Protein AF-A0AAN8E6H7-F1 (afdb_monomer_lite)

pLDDT: mean 81.96, std 16.54, range [32.62, 95.19]

Sequence (208 aa):
MEDQTAPVDIRRILTGSTEGKLILGSLDEDVVIPSQRKCLVRILVSHLMENFGNSPTSETKKALAAALVHRFPSLKDELDTSSGFGYWFTPGRNRRPATGILEERLRNVRKRMRKPARSRSTQQTPPQSSEAGTRRTFIPECTISEERAIQCKEWLKHNSQPLTQVEQYMQDTAVYRAKSLRENGWDIQGIRQEFPHLFTLGMIAQDF

Structure (mmCIF, N/CA/C/O backbone):
data_AF-A0AAN8E6H7-F1
#
_entry.id   AF-A0AAN8E6H7-F1
#
loop_
_atom_site.group_PDB
_atom_site.id
_atom_site.type_symbol
_atom_site.label_atom_id
_atom_site.label_alt_id
_atom_site.label_comp_id
_atom_site.label_asym_id
_atom_site.label_entity_id
_atom_site.label_seq_id
_atom_site.pdbx_PDB_ins_code
_atom_site.Cartn_x
_atom_site.Cartn_y
_atom_site.Cartn_z
_atom_site.occupancy
_atom_site.B_iso_or_equiv
_atom_site.auth_seq_id
_atom_site.auth_comp_id
_atom_site.auth_asym_id
_atom_site.auth_atom_id
_atom_site.pdbx_PDB_model_num
ATOM 1 N N . MET A 1 1 ? -8.350 -36.341 4.196 1.00 32.88 1 MET A N 1
ATOM 2 C CA . MET A 1 1 ? -9.509 -35.447 4.004 1.00 32.88 1 MET A CA 1
ATOM 3 C C . MET A 1 1 ? -8.975 -34.195 3.351 1.00 32.88 1 MET A C 1
ATOM 5 O O . MET A 1 1 ? -8.413 -33.353 4.036 1.00 32.88 1 MET A O 1
ATOM 9 N N . GLU A 1 2 ? -9.003 -34.162 2.024 1.00 36.50 2 GLU A N 1
ATOM 10 C CA . GLU A 1 2 ? -8.638 -32.978 1.252 1.00 36.50 2 GLU A CA 1
ATOM 11 C C . GLU A 1 2 ? -9.879 -32.091 1.197 1.00 36.50 2 GLU A C 1
ATOM 13 O O . GLU A 1 2 ? -10.883 -32.468 0.596 1.00 36.50 2 GLU A O 1
ATOM 18 N N . ASP A 1 3 ? -9.846 -30.970 1.913 1.00 41.53 3 ASP A N 1
ATOM 19 C CA . ASP A 1 3 ? -10.932 -29.999 1.898 1.00 41.53 3 ASP A CA 1
ATOM 20 C C . ASP A 1 3 ? -10.881 -29.237 0.566 1.00 41.53 3 ASP A C 1
ATOM 22 O O . ASP A 1 3 ? -10.003 -28.403 0.329 1.00 41.53 3 ASP A O 1
ATOM 26 N N . GLN A 1 4 ? -11.789 -29.588 -0.347 1.00 39.91 4 GLN A N 1
ATOM 27 C CA . GLN A 1 4 ? -12.006 -28.892 -1.614 1.00 39.91 4 GLN A CA 1
ATOM 28 C C . GLN A 1 4 ? -12.702 -27.559 -1.338 1.00 39.91 4 GLN A C 1
ATOM 30 O O . GLN A 1 4 ? -13.895 -27.375 -1.573 1.00 39.91 4 GLN A O 1
ATOM 35 N N . THR A 1 5 ? -11.925 -26.594 -0.853 1.00 48.34 5 THR A N 1
ATOM 36 C CA . THR A 1 5 ? -12.298 -25.186 -0.940 1.00 48.34 5 THR A CA 1
ATOM 37 C C . THR A 1 5 ? -12.329 -24.807 -2.419 1.00 48.34 5 THR A C 1
ATOM 39 O O . THR A 1 5 ? -11.336 -24.959 -3.130 1.00 48.34 5 THR A O 1
ATOM 42 N N . ALA A 1 6 ? -13.493 -24.362 -2.903 1.00 54.53 6 ALA A N 1
ATOM 43 C CA . ALA A 1 6 ? -13.677 -23.950 -4.291 1.00 54.53 6 ALA A CA 1
ATOM 44 C C . ALA A 1 6 ? -12.537 -23.010 -4.739 1.00 54.53 6 ALA A C 1
ATOM 46 O O . ALA A 1 6 ? -12.163 -22.106 -3.981 1.00 54.53 6 ALA A O 1
ATOM 47 N N . PRO A 1 7 ? -11.965 -23.208 -5.942 1.00 66.31 7 PRO A N 1
ATOM 48 C CA . PRO A 1 7 ? -10.796 -22.459 -6.375 1.00 66.31 7 PRO A CA 1
ATOM 49 C C . PRO A 1 7 ? -11.127 -20.968 -6.432 1.00 66.31 7 PRO A C 1
ATOM 51 O O . PRO A 1 7 ? -12.080 -20.542 -7.088 1.00 66.31 7 PRO A O 1
ATOM 54 N N . VAL A 1 8 ? -10.342 -20.167 -5.716 1.00 84.06 8 VAL A N 1
ATOM 55 C CA . VAL A 1 8 ? -10.532 -18.719 -5.669 1.00 84.06 8 VAL A CA 1
ATOM 56 C C . VAL A 1 8 ? -10.169 -18.122 -7.029 1.00 84.06 8 VAL A C 1
ATOM 58 O O . VAL A 1 8 ? -9.001 -18.093 -7.413 1.00 84.06 8 VAL A O 1
ATOM 61 N N . ASP A 1 9 ? -11.166 -17.633 -7.767 1.00 90.44 9 ASP A N 1
ATOM 62 C CA . ASP A 1 9 ? -10.948 -17.028 -9.082 1.00 90.44 9 ASP A CA 1
ATOM 63 C C . ASP A 1 9 ? -10.557 -15.548 -8.961 1.00 90.44 9 ASP A C 1
ATOM 65 O O . ASP A 1 9 ? -11.390 -14.646 -8.831 1.00 90.44 9 ASP A O 1
ATOM 69 N N . ILE A 1 10 ? -9.251 -15.299 -9.044 1.00 93.06 10 ILE A N 1
ATOM 70 C CA . ILE A 1 10 ? -8.659 -13.963 -8.935 1.00 93.06 10 ILE A CA 1
ATOM 71 C C . ILE A 1 10 ? -9.119 -13.034 -10.062 1.00 93.06 10 ILE A C 1
ATOM 73 O O . ILE A 1 10 ? -9.347 -11.848 -9.816 1.00 93.06 10 ILE A O 1
ATOM 77 N N . ARG A 1 11 ? -9.288 -13.538 -11.293 1.00 92.06 11 ARG A N 1
ATOM 78 C CA . ARG A 1 11 ? -9.711 -12.683 -12.414 1.00 92.06 11 ARG A CA 1
ATOM 79 C C . ARG A 1 11 ? -11.137 -12.228 -12.201 1.00 92.06 11 ARG A C 1
ATOM 81 O O . ARG A 1 11 ? -11.407 -11.038 -12.336 1.00 92.06 11 ARG A O 1
ATOM 88 N N . ARG A 1 12 ? -12.016 -13.136 -11.773 1.00 93.19 12 ARG A N 1
ATOM 89 C CA . ARG A 1 12 ? -13.393 -12.784 -11.419 1.00 93.19 12 ARG A CA 1
ATOM 90 C C . ARG A 1 12 ? -13.437 -11.708 -10.332 1.00 93.19 12 ARG A C 1
ATOM 92 O O . ARG A 1 12 ? -14.149 -10.720 -10.506 1.00 93.19 12 ARG A O 1
ATOM 99 N N . ILE A 1 13 ? -12.634 -11.839 -9.271 1.00 92.50 13 ILE A N 1
ATOM 100 C CA . ILE A 1 13 ? -12.541 -10.823 -8.207 1.00 92.50 13 ILE A CA 1
ATOM 101 C C . ILE A 1 13 ? -12.132 -9.459 -8.785 1.00 92.50 13 ILE A C 1
ATOM 103 O O . ILE A 1 13 ? -12.767 -8.445 -8.496 1.00 92.50 13 ILE A O 1
ATOM 107 N N . LEU A 1 14 ? -11.108 -9.423 -9.641 1.00 92.50 14 LEU A N 1
ATOM 108 C CA . LEU A 1 14 ? -10.609 -8.177 -10.228 1.00 92.50 14 LEU A CA 1
ATOM 109 C C . LEU A 1 14 ? -11.587 -7.552 -11.230 1.00 92.50 14 LEU A C 1
ATOM 111 O O . LEU A 1 14 ? -11.760 -6.333 -11.227 1.00 92.50 14 LEU A O 1
ATOM 115 N N . THR A 1 15 ? -12.292 -8.358 -12.028 1.00 92.81 15 THR A N 1
ATOM 116 C CA . THR A 1 15 ? -13.309 -7.860 -12.972 1.00 92.81 15 THR A CA 1
ATOM 117 C C . THR A 1 15 ? -14.510 -7.201 -12.296 1.00 92.81 15 THR A C 1
ATOM 119 O O . THR A 1 15 ? -15.223 -6.441 -12.951 1.00 92.81 15 THR A O 1
ATOM 122 N N . GLY A 1 16 ? -14.706 -7.428 -10.992 1.00 86.56 16 GLY A N 1
ATOM 123 C CA . GLY A 1 16 ? -15.745 -6.777 -10.195 1.00 86.56 16 GLY A CA 1
ATOM 124 C C . GLY A 1 16 ? -15.537 -5.271 -9.986 1.00 86.56 16 GLY A C 1
ATOM 125 O O . GLY A 1 16 ? -16.445 -4.603 -9.504 1.00 86.56 16 GLY A O 1
ATOM 126 N N . SER A 1 17 ? -14.377 -4.712 -10.355 1.00 88.06 17 SER A N 1
ATOM 127 C CA . SER A 1 17 ? -14.090 -3.277 -10.218 1.00 88.06 17 SER A CA 1
ATOM 128 C C . SER A 1 17 ? -13.409 -2.702 -11.462 1.00 88.06 17 SER A C 1
ATOM 130 O O . SER A 1 17 ? -12.630 -3.382 -12.130 1.00 88.06 17 SER A O 1
ATOM 132 N N . THR A 1 18 ? -13.664 -1.427 -11.771 1.00 86.62 18 THR A N 1
ATOM 133 C CA . THR A 1 18 ? -13.001 -0.730 -12.891 1.00 86.62 18 THR A CA 1
ATOM 134 C C . THR A 1 18 ? -11.486 -0.683 -12.698 1.00 86.62 18 THR A C 1
ATOM 136 O O . THR A 1 18 ? -10.736 -0.966 -13.626 1.00 86.62 18 THR A O 1
ATOM 139 N N . GLU A 1 19 ? -11.030 -0.405 -11.474 1.00 87.56 19 GLU A N 1
ATOM 140 C CA . GLU A 1 19 ? -9.604 -0.415 -11.131 1.00 87.56 19 GLU A CA 1
ATOM 141 C C . GLU A 1 19 ? -8.981 -1.807 -11.312 1.00 87.56 19 GLU A C 1
ATOM 143 O O . GLU A 1 19 ? -7.881 -1.926 -11.843 1.00 87.56 19 GLU A O 1
ATOM 148 N N . GLY A 1 20 ? -9.688 -2.871 -10.918 1.00 89.12 20 GLY A N 1
ATOM 149 C CA . GLY A 1 20 ? -9.213 -4.243 -11.075 1.00 89.12 20 GLY A CA 1
ATOM 150 C C . GLY A 1 20 ? -9.069 -4.660 -12.537 1.00 89.12 20 GLY A C 1
ATOM 151 O O . GLY A 1 20 ? -8.090 -5.321 -12.873 1.00 89.12 20 GLY A O 1
ATOM 152 N N . LYS A 1 21 ? -9.963 -4.208 -13.426 1.00 90.69 21 LYS A N 1
ATOM 153 C CA . LYS A 1 21 ? -9.831 -4.420 -14.881 1.00 90.69 21 LYS A CA 1
ATOM 154 C C . LYS A 1 21 ? -8.583 -3.750 -15.461 1.00 90.69 21 LYS A C 1
ATOM 156 O O . LYS A 1 21 ? -7.914 -4.355 -16.290 1.00 90.69 21 LYS A O 1
ATOM 161 N N . LEU A 1 22 ? -8.243 -2.543 -15.003 1.00 88.12 22 LEU A N 1
ATOM 162 C CA . LEU A 1 22 ? -7.015 -1.856 -15.428 1.00 88.12 22 LEU A CA 1
ATOM 163 C C . LEU A 1 22 ? -5.761 -2.602 -14.958 1.00 88.12 22 LEU A C 1
ATOM 165 O O . LEU A 1 22 ? -4.808 -2.753 -15.714 1.00 88.12 22 LEU A O 1
ATOM 169 N N . ILE A 1 23 ? -5.774 -3.098 -13.719 1.00 91.94 23 ILE A N 1
ATOM 170 C CA . ILE A 1 23 ? -4.652 -3.864 -13.163 1.00 91.94 23 ILE A CA 1
ATOM 171 C C . ILE A 1 23 ? -4.503 -5.214 -13.871 1.00 91.94 23 ILE A C 1
ATOM 173 O O . ILE A 1 23 ? -3.378 -5.665 -14.043 1.00 91.94 23 ILE A O 1
ATOM 177 N N . LEU A 1 24 ? -5.604 -5.846 -14.298 1.00 92.81 24 LEU A N 1
ATOM 178 C CA . LEU A 1 24 ? -5.563 -7.102 -15.052 1.00 92.81 24 LEU A CA 1
ATOM 179 C C . LEU A 1 24 ? -4.738 -6.986 -16.337 1.00 92.81 24 LEU A C 1
ATOM 181 O O . LEU A 1 24 ? -3.948 -7.883 -16.593 1.00 92.81 24 LEU A O 1
ATOM 185 N N . GLY A 1 25 ? -4.856 -5.882 -17.083 1.00 88.44 25 GLY A N 1
ATOM 186 C CA . GLY A 1 25 ? -4.022 -5.659 -18.270 1.00 88.44 25 GLY A CA 1
ATOM 187 C C . GLY A 1 25 ? -2.530 -5.650 -17.929 1.00 88.44 25 GLY A C 1
ATOM 188 O O . GLY A 1 25 ? -1.750 -6.387 -18.516 1.00 88.44 25 GLY A O 1
ATOM 189 N N . SER A 1 26 ? -2.140 -4.907 -16.889 1.00 89.31 26 SER A N 1
ATOM 190 C CA . SER A 1 26 ? -0.741 -4.865 -16.438 1.00 89.31 26 SER A CA 1
ATOM 191 C C . SER A 1 26 ? -0.252 -6.166 -15.794 1.00 89.31 26 SER A C 1
ATOM 193 O O . SER A 1 26 ? 0.948 -6.413 -15.774 1.00 89.31 26 SER A O 1
ATOM 195 N N . LEU A 1 27 ? -1.158 -6.978 -15.242 1.00 90.81 27 LEU A N 1
ATOM 196 C CA . LEU A 1 27 ? -0.856 -8.314 -14.722 1.00 90.81 27 LEU A CA 1
ATOM 197 C C . LEU A 1 27 ? -0.631 -9.329 -15.842 1.00 90.81 27 LEU A C 1
ATOM 199 O O . LEU A 1 27 ? 0.216 -10.195 -15.684 1.00 90.81 27 LEU A O 1
ATOM 203 N N . ASP A 1 28 ? -1.388 -9.239 -16.938 1.00 89.94 28 ASP A N 1
ATOM 204 C CA . ASP A 1 28 ? -1.218 -10.114 -18.103 1.00 89.94 28 ASP A CA 1
ATOM 205 C C . ASP A 1 28 ? 0.070 -9.787 -18.880 1.00 89.94 28 ASP A C 1
ATOM 207 O O . ASP A 1 28 ? 0.655 -10.669 -19.500 1.00 89.94 28 ASP A O 1
ATOM 211 N N . GLU A 1 29 ? 0.515 -8.530 -18.827 1.00 88.69 29 GLU A N 1
ATOM 212 C CA . GLU A 1 29 ? 1.765 -8.052 -19.431 1.00 88.69 29 GLU A CA 1
ATOM 213 C C . GLU A 1 29 ? 2.978 -8.119 -18.478 1.00 88.69 29 GLU A C 1
ATOM 215 O O . GLU A 1 29 ? 4.068 -7.693 -18.848 1.00 88.69 29 GLU A O 1
ATOM 220 N N . ASP A 1 30 ? 2.812 -8.610 -17.243 1.00 86.06 30 ASP A N 1
ATOM 221 C CA . ASP A 1 30 ? 3.859 -8.690 -16.208 1.00 86.06 30 ASP A CA 1
ATOM 222 C C . ASP A 1 30 ? 4.549 -7.348 -15.847 1.00 86.06 30 ASP A C 1
ATOM 224 O O . ASP A 1 30 ? 5.619 -7.315 -15.238 1.00 86.06 30 ASP A O 1
ATOM 228 N N . VAL A 1 31 ? 3.903 -6.210 -16.126 1.00 86.69 31 VAL A N 1
ATOM 229 C CA . VAL A 1 31 ? 4.427 -4.840 -15.909 1.00 86.69 31 VAL A CA 1
ATOM 230 C C . VAL A 1 31 ? 3.784 -4.124 -14.713 1.00 86.69 31 VAL A C 1
ATOM 232 O O . VAL A 1 31 ? 3.602 -2.905 -14.698 1.00 86.69 31 VAL A O 1
ATOM 235 N N . VAL A 1 32 ? 3.419 -4.870 -13.667 1.00 85.81 32 VAL A N 1
ATOM 236 C CA . VAL A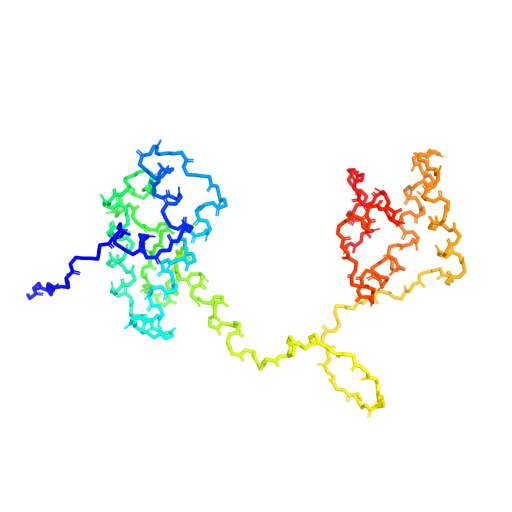 1 32 ? 2.694 -4.319 -12.510 1.00 85.81 32 VAL A CA 1
ATOM 237 C C . VAL A 1 32 ? 3.549 -3.338 -11.704 1.00 85.81 32 VAL A C 1
ATOM 239 O O . VAL A 1 32 ? 4.460 -3.728 -10.967 1.00 85.81 32 VAL A O 1
ATOM 242 N N . ILE A 1 33 ? 3.166 -2.061 -11.730 1.00 85.31 33 ILE A N 1
ATOM 243 C CA . ILE A 1 33 ? 3.843 -1.004 -10.966 1.00 85.31 33 ILE A CA 1
ATOM 244 C C . ILE A 1 33 ? 3.425 -0.984 -9.477 1.00 85.31 33 ILE A C 1
ATOM 246 O O . ILE A 1 33 ? 2.347 -1.470 -9.108 1.00 85.31 33 ILE A O 1
ATOM 250 N N . PRO A 1 34 ? 4.217 -0.370 -8.571 1.00 85.12 34 PRO A N 1
ATOM 251 C CA . PRO A 1 34 ? 3.937 -0.392 -7.130 1.00 85.12 34 PRO A CA 1
ATOM 252 C C . PRO A 1 34 ? 2.565 0.166 -6.714 1.00 85.12 34 PRO A C 1
ATOM 254 O O . PRO A 1 34 ? 1.971 -0.310 -5.743 1.00 85.12 34 PRO A O 1
ATOM 257 N N . SER A 1 35 ? 2.039 1.175 -7.416 1.00 84.44 35 SER A N 1
ATOM 258 C CA . SER A 1 35 ? 0.707 1.741 -7.144 1.00 84.44 35 SER A CA 1
ATOM 259 C C . SER A 1 35 ? -0.416 0.758 -7.491 1.00 84.44 35 SER A C 1
ATOM 261 O O . SER A 1 35 ? -1.330 0.563 -6.687 1.00 84.44 35 SER A O 1
ATOM 263 N N . GLN A 1 36 ? -0.308 0.070 -8.630 1.00 88.56 36 GLN A N 1
ATOM 264 C CA . GLN A 1 36 ? -1.228 -0.991 -9.039 1.00 88.56 36 GLN A CA 1
ATOM 265 C C . GLN A 1 36 ? -1.177 -2.171 -8.072 1.00 88.56 36 GLN A C 1
ATOM 267 O O . GLN A 1 36 ? -2.225 -2.662 -7.663 1.00 88.56 36 GLN A O 1
ATOM 272 N N . ARG A 1 37 ? 0.015 -2.560 -7.600 1.00 90.12 37 ARG A N 1
ATOM 273 C CA . ARG A 1 37 ? 0.164 -3.611 -6.580 1.00 90.12 37 ARG A CA 1
ATOM 274 C C . ARG A 1 37 ? -0.551 -3.255 -5.272 1.00 90.12 37 ARG A C 1
ATOM 276 O O . ARG A 1 37 ? -1.234 -4.094 -4.690 1.00 90.12 37 ARG A O 1
ATOM 283 N N . LYS A 1 38 ? -0.461 -1.999 -4.819 1.00 89.38 38 LYS A N 1
ATOM 284 C CA . LYS A 1 38 ? -1.228 -1.516 -3.651 1.00 89.38 38 LYS A CA 1
ATOM 285 C C . LYS A 1 38 ? -2.739 -1.575 -3.895 1.00 89.38 38 LYS A C 1
ATOM 287 O O . LYS A 1 38 ? -3.488 -1.923 -2.980 1.00 89.38 38 LYS A O 1
ATOM 292 N N . CYS A 1 39 ? -3.185 -1.236 -5.103 1.00 91.06 39 CYS A N 1
ATOM 293 C CA . CYS A 1 39 ? -4.596 -1.286 -5.477 1.00 91.06 39 CYS A CA 1
ATOM 294 C C . CYS A 1 39 ? -5.122 -2.732 -5.546 1.00 91.06 39 CYS A C 1
ATOM 296 O O . CYS A 1 39 ? -6.152 -3.033 -4.946 1.00 91.06 39 CYS A O 1
ATOM 298 N N . LEU A 1 40 ? -4.353 -3.649 -6.138 1.00 94.38 40 LEU A N 1
ATOM 299 C CA . LEU A 1 40 ? -4.604 -5.092 -6.146 1.00 94.38 40 LEU A CA 1
ATOM 300 C C . LEU A 1 40 ? -4.837 -5.614 -4.725 1.00 94.38 40 LEU A C 1
ATOM 302 O O . LEU A 1 40 ? -5.880 -6.191 -4.430 1.00 94.38 40 LEU A O 1
ATOM 306 N N . VAL A 1 41 ? -3.909 -5.329 -3.809 1.00 95.12 41 VAL A N 1
ATOM 307 C CA . VAL A 1 41 ? -4.021 -5.726 -2.396 1.00 95.12 41 VAL A CA 1
ATOM 308 C C . VAL A 1 41 ? -5.289 -5.162 -1.753 1.00 95.12 41 VAL A C 1
ATOM 310 O O . VAL A 1 41 ? -5.937 -5.851 -0.966 1.00 95.12 41 VAL A O 1
ATOM 313 N N . ARG A 1 42 ? -5.662 -3.915 -2.070 1.00 94.69 42 ARG A N 1
ATOM 314 C CA . ARG A 1 42 ? -6.896 -3.301 -1.563 1.00 94.69 42 ARG A CA 1
ATOM 315 C C . ARG A 1 42 ? -8.129 -4.073 -2.034 1.00 94.69 42 ARG A C 1
ATOM 317 O O . ARG A 1 42 ? -8.951 -4.392 -1.185 1.00 94.69 42 ARG A O 1
ATOM 324 N N . ILE A 1 43 ? -8.226 -4.393 -3.324 1.00 94.00 43 ILE A N 1
ATOM 325 C CA . ILE A 1 43 ? -9.358 -5.138 -3.900 1.00 94.00 43 ILE A CA 1
ATOM 326 C C . ILE A 1 43 ? -9.459 -6.534 -3.273 1.00 94.00 43 ILE A C 1
ATOM 328 O O . ILE A 1 43 ? -10.525 -6.927 -2.804 1.00 94.00 43 ILE A O 1
ATOM 332 N N . LEU A 1 44 ? -8.339 -7.255 -3.186 1.00 94.69 44 LEU A N 1
ATOM 333 C CA . LEU A 1 44 ? -8.290 -8.600 -2.606 1.00 94.69 44 LEU A CA 1
ATOM 334 C C . LEU A 1 44 ? -8.695 -8.616 -1.125 1.00 94.69 44 LEU A C 1
ATOM 336 O O . LEU A 1 44 ? -9.433 -9.496 -0.687 1.00 94.69 44 LEU A O 1
ATOM 340 N N . VAL A 1 45 ? -8.237 -7.635 -0.342 1.00 94.62 45 VAL A N 1
ATOM 341 C CA . VAL A 1 45 ? -8.609 -7.529 1.075 1.00 94.62 45 VAL A CA 1
ATOM 342 C C . VAL A 1 45 ? -10.068 -7.119 1.250 1.00 94.62 45 VAL A C 1
ATOM 344 O O . VAL A 1 45 ? -10.718 -7.656 2.144 1.00 94.62 45 VAL A O 1
ATOM 347 N N . SER A 1 46 ? -10.599 -6.225 0.411 1.00 92.50 46 SER A N 1
ATOM 348 C CA . SER A 1 46 ? -12.035 -5.915 0.412 1.00 92.50 46 SER A CA 1
ATOM 349 C C . SER A 1 46 ? -12.861 -7.172 0.149 1.00 92.50 46 SER A C 1
ATOM 351 O O . SER A 1 46 ? -13.729 -7.496 0.953 1.00 92.50 46 SER A O 1
ATOM 353 N N . HIS A 1 47 ? -12.499 -7.953 -0.875 1.00 93.38 47 HIS A N 1
ATOM 354 C CA . HIS A 1 47 ? -13.160 -9.220 -1.179 1.00 93.38 47 HIS A CA 1
ATOM 355 C C . HIS A 1 47 ? -13.118 -10.203 0.005 1.00 93.38 47 HIS A C 1
ATOM 357 O O . HIS A 1 47 ? -14.138 -10.800 0.352 1.00 93.38 47 HIS A O 1
ATOM 363 N N . LEU A 1 48 ? -11.966 -10.343 0.674 1.00 93.00 48 LEU A N 1
ATOM 364 C CA . LEU A 1 48 ? -11.859 -11.172 1.879 1.00 93.00 48 LEU A CA 1
ATOM 365 C C . LEU A 1 48 ? -12.794 -10.703 2.995 1.00 93.00 48 LEU A C 1
ATOM 367 O O . LEU A 1 48 ? -13.396 -11.527 3.678 1.00 93.00 48 LEU A O 1
ATOM 371 N N . MET A 1 49 ? -12.891 -9.393 3.206 1.00 91.81 49 MET A N 1
ATOM 372 C CA . MET A 1 49 ? -13.709 -8.834 4.277 1.00 91.81 49 MET A CA 1
ATOM 373 C C . MET A 1 49 ? -15.206 -8.940 3.997 1.00 91.81 49 MET A C 1
ATOM 375 O O . MET A 1 49 ? -15.974 -9.196 4.919 1.00 91.81 49 MET A O 1
ATOM 379 N N . GLU A 1 50 ? -15.613 -8.771 2.743 1.00 91.00 50 GLU A N 1
ATOM 380 C CA . GLU A 1 50 ? -17.008 -8.884 2.313 1.00 91.00 50 GLU A CA 1
ATOM 381 C C . GLU A 1 50 ? -17.528 -10.323 2.433 1.00 91.00 50 GLU A C 1
ATOM 383 O O . GLU A 1 50 ? -18.661 -10.525 2.856 1.00 91.00 50 GLU A O 1
ATOM 388 N N . ASN A 1 51 ? -16.693 -11.323 2.123 1.00 91.06 51 ASN A N 1
ATOM 389 C CA . ASN A 1 51 ? -17.115 -12.730 2.098 1.00 91.06 51 ASN A CA 1
ATOM 390 C C . ASN A 1 51 ? -16.851 -13.483 3.413 1.00 91.06 51 ASN A C 1
ATOM 392 O O . ASN A 1 51 ? -17.597 -14.395 3.755 1.00 91.06 51 ASN A O 1
ATOM 396 N N . PHE A 1 52 ? -15.805 -13.114 4.161 1.00 89.50 52 PHE A N 1
ATOM 397 C CA . PHE A 1 52 ? -15.367 -13.836 5.369 1.00 89.50 52 PHE A CA 1
ATOM 398 C C . PHE A 1 52 ? -15.328 -12.949 6.627 1.00 89.50 52 PHE A C 1
ATOM 400 O O . PHE A 1 52 ? -14.847 -13.367 7.684 1.00 89.50 52 PHE A O 1
ATOM 407 N N . GLY A 1 53 ? -15.819 -11.711 6.530 1.00 87.00 53 GLY A N 1
ATOM 408 C CA . GLY A 1 53 ? -15.890 -10.761 7.634 1.00 87.00 53 GLY A CA 1
ATOM 409 C C . GLY A 1 53 ? -14.540 -10.162 8.045 1.00 87.00 53 GLY A C 1
ATOM 410 O O . GLY A 1 53 ? -13.518 -10.254 7.367 1.00 87.00 53 GLY A O 1
ATOM 41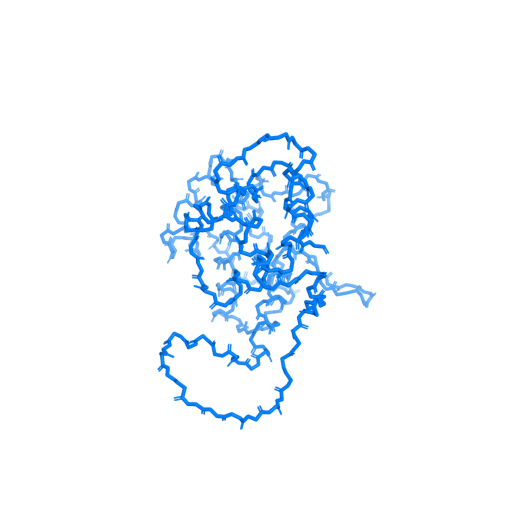1 N N . ASN A 1 54 ? -14.515 -9.529 9.219 1.00 83.19 54 ASN A N 1
ATOM 412 C CA . ASN A 1 54 ? -13.353 -8.764 9.690 1.00 83.19 54 ASN A CA 1
ATOM 413 C C . ASN A 1 54 ? -12.132 -9.629 10.053 1.00 83.19 54 ASN A C 1
ATOM 415 O O . ASN A 1 54 ? -11.013 -9.109 10.138 1.00 83.19 54 ASN A O 1
ATOM 419 N N . SER A 1 55 ? -12.317 -10.935 10.250 1.00 85.44 55 SER A N 1
ATOM 420 C CA . SER A 1 55 ? -11.268 -11.872 10.661 1.00 85.44 55 SER A CA 1
ATOM 421 C C . SER A 1 55 ? -11.271 -13.137 9.795 1.00 85.44 55 SER A C 1
ATOM 423 O O . SER A 1 55 ? -11.583 -14.207 10.312 1.00 85.44 55 SER A O 1
ATOM 425 N N . PRO A 1 56 ? -10.878 -13.048 8.506 1.00 90.31 56 PRO A N 1
ATOM 426 C CA . PRO A 1 56 ? -10.742 -14.231 7.661 1.00 90.31 56 PRO A CA 1
ATOM 427 C C . PRO A 1 56 ? -9.771 -15.237 8.290 1.00 90.31 56 PRO A C 1
ATOM 429 O O . PRO A 1 56 ? -8.792 -14.838 8.943 1.00 90.31 56 PRO A O 1
ATOM 432 N N . THR A 1 57 ? -10.015 -16.530 8.084 1.00 90.81 57 THR A N 1
ATOM 433 C CA . THR A 1 57 ? -9.163 -17.594 8.630 1.00 90.81 57 THR A CA 1
ATOM 434 C C . THR A 1 57 ? -7.789 -17.598 7.954 1.00 90.81 57 THR A C 1
ATOM 436 O O . THR A 1 57 ? -7.573 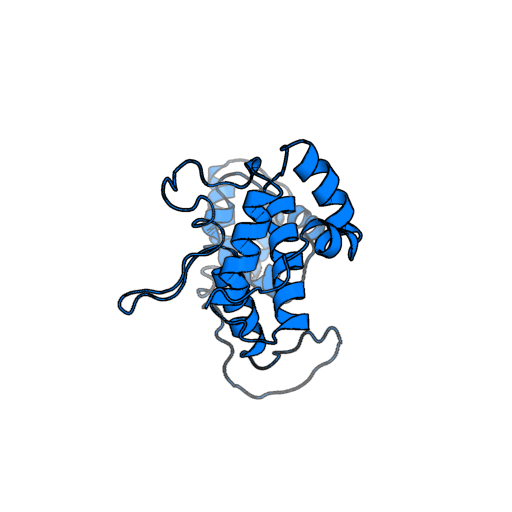-16.997 6.897 1.00 90.81 57 THR A O 1
ATOM 439 N N . SER A 1 58 ? -6.810 -18.252 8.585 1.00 91.19 58 SER A N 1
ATOM 440 C CA . SER A 1 58 ? -5.475 -18.409 7.991 1.00 91.19 58 SER A CA 1
ATOM 441 C C . SER A 1 58 ? -5.519 -19.210 6.686 1.00 91.19 58 SER A C 1
ATOM 443 O O . SER A 1 58 ? -4.727 -18.952 5.783 1.00 91.19 58 SER A O 1
ATOM 445 N N . GLU A 1 59 ? -6.428 -20.174 6.592 1.00 90.94 59 GLU A N 1
ATOM 446 C CA . GLU A 1 59 ? -6.597 -21.037 5.428 1.00 90.94 59 GLU A CA 1
ATOM 447 C C . GLU A 1 59 ? -7.147 -20.270 4.228 1.00 90.94 59 GLU A C 1
ATOM 449 O O . GLU A 1 59 ? -6.536 -20.299 3.164 1.00 90.94 59 GLU A O 1
ATOM 454 N N . THR A 1 60 ? -8.192 -19.460 4.416 1.00 92.31 60 THR A N 1
ATOM 455 C CA . THR A 1 60 ? -8.751 -18.624 3.343 1.00 92.31 60 THR A CA 1
ATOM 456 C C . THR A 1 60 ? -7.720 -17.642 2.780 1.00 92.31 60 THR A C 1
ATOM 458 O O . THR A 1 60 ? -7.616 -17.464 1.568 1.00 92.31 60 THR A O 1
ATOM 461 N N . LYS A 1 61 ? -6.909 -17.016 3.645 1.00 93.44 61 LYS A N 1
ATOM 462 C CA . LYS A 1 61 ? -5.839 -16.101 3.201 1.00 93.44 61 LYS A CA 1
ATOM 463 C C . LYS A 1 61 ? -4.756 -16.834 2.419 1.00 93.44 61 LYS A C 1
ATOM 465 O O . LYS A 1 61 ? -4.276 -16.311 1.417 1.00 93.44 61 LYS A O 1
ATOM 470 N N . LYS A 1 62 ? -4.383 -18.034 2.874 1.00 92.56 62 LYS A N 1
ATOM 471 C CA . LYS A 1 62 ? -3.414 -18.891 2.188 1.00 92.56 62 LYS A CA 1
ATOM 472 C C . LYS A 1 62 ? -3.936 -19.313 0.816 1.00 92.56 62 LYS A C 1
ATOM 474 O O . LYS A 1 62 ? -3.198 -19.189 -0.153 1.00 92.56 62 LYS A O 1
ATOM 479 N N . ALA A 1 63 ? -5.192 -19.748 0.728 1.00 92.12 63 ALA A N 1
ATOM 480 C CA . ALA A 1 63 ? -5.832 -20.126 -0.528 1.00 92.12 63 ALA A CA 1
ATOM 481 C C . ALA A 1 63 ? -5.853 -18.956 -1.524 1.00 92.12 63 ALA A C 1
ATOM 483 O O . ALA A 1 63 ? -5.467 -19.127 -2.677 1.00 92.12 63 ALA A O 1
ATOM 484 N N . LEU A 1 64 ? -6.201 -17.748 -1.065 1.00 94.06 64 LEU A N 1
ATOM 485 C CA . LEU A 1 64 ? -6.174 -16.547 -1.902 1.00 94.06 64 LEU A CA 1
ATOM 486 C C . LEU A 1 64 ? -4.759 -16.207 -2.396 1.00 94.06 64 LEU A C 1
ATOM 488 O O . LEU A 1 64 ? -4.575 -15.905 -3.572 1.00 94.06 64 LEU A O 1
ATOM 492 N N . ALA A 1 65 ? -3.761 -16.255 -1.510 1.00 93.44 65 ALA A N 1
ATOM 493 C CA . ALA A 1 65 ? -2.369 -15.975 -1.859 1.00 93.44 65 ALA A CA 1
ATOM 494 C C . ALA A 1 65 ? -1.811 -16.996 -2.864 1.00 93.44 65 ALA A C 1
ATOM 496 O O . ALA A 1 65 ? -1.159 -16.615 -3.835 1.00 93.44 65 ALA A O 1
ATOM 497 N N . ALA A 1 66 ? -2.113 -18.280 -2.663 1.00 91.44 66 ALA A N 1
ATOM 498 C CA . ALA A 1 66 ? -1.726 -19.345 -3.578 1.00 91.44 66 ALA A CA 1
ATOM 499 C C . ALA A 1 66 ? -2.403 -19.185 -4.948 1.00 91.44 66 ALA A C 1
ATOM 501 O O . ALA A 1 66 ? -1.724 -19.253 -5.969 1.00 91.44 66 ALA A O 1
ATOM 502 N N . ALA A 1 67 ? -3.708 -18.896 -4.983 1.00 92.56 67 ALA A N 1
ATOM 503 C CA . ALA A 1 67 ? -4.441 -18.665 -6.227 1.00 92.56 67 ALA A CA 1
ATOM 504 C C . ALA A 1 67 ? -3.916 -17.442 -6.999 1.00 92.56 67 ALA A C 1
ATOM 506 O O . ALA A 1 67 ? -3.833 -17.479 -8.226 1.00 92.56 67 ALA A O 1
ATOM 507 N N . LEU A 1 68 ? -3.519 -16.378 -6.291 1.00 93.38 68 LEU A N 1
ATOM 508 C CA . LEU A 1 68 ? -2.923 -15.180 -6.884 1.00 93.38 68 LEU A CA 1
ATOM 509 C C . LEU A 1 68 ? -1.621 -15.492 -7.621 1.00 93.38 68 LEU A C 1
ATOM 511 O O . LEU A 1 68 ? -1.498 -15.150 -8.793 1.00 93.38 68 LEU A O 1
ATOM 515 N N . VAL A 1 69 ? -0.683 -16.160 -6.951 1.00 91.88 69 VAL A N 1
ATOM 516 C CA . VAL A 1 69 ? 0.620 -16.507 -7.539 1.00 91.88 69 VAL A CA 1
ATOM 517 C C . VAL A 1 69 ? 0.478 -17.579 -8.618 1.00 91.88 69 VAL A C 1
ATOM 519 O O . VAL A 1 69 ? 1.149 -17.511 -9.641 1.00 91.88 69 VAL A O 1
ATOM 522 N N . HIS A 1 70 ? -0.431 -18.539 -8.433 1.00 90.62 70 HIS A N 1
ATOM 523 C CA . HIS A 1 70 ? -0.744 -19.526 -9.463 1.00 90.62 70 HIS A CA 1
ATOM 524 C C . HIS A 1 70 ? -1.292 -18.861 -10.731 1.00 90.62 70 HIS A C 1
ATOM 526 O O . HIS A 1 70 ? -0.958 -19.269 -11.841 1.00 90.62 70 HIS A O 1
ATOM 532 N N . ARG A 1 71 ? -2.141 -17.833 -10.585 1.00 91.12 71 ARG A N 1
ATOM 533 C CA . ARG A 1 71 ? -2.719 -17.139 -11.737 1.00 91.12 71 ARG A CA 1
ATOM 534 C C . ARG A 1 71 ? -1.750 -16.160 -12.393 1.00 91.12 71 ARG A C 1
ATOM 536 O O . ARG A 1 71 ? -1.805 -16.027 -13.611 1.00 91.12 71 ARG A O 1
ATOM 543 N N . PHE A 1 72 ? -0.903 -15.508 -11.603 1.00 90.94 72 PHE A N 1
ATOM 544 C CA . PHE A 1 72 ? 0.074 -14.520 -12.056 1.00 90.94 72 PHE A CA 1
ATOM 545 C C . PHE A 1 72 ? 1.457 -14.861 -11.486 1.00 90.94 72 PHE A C 1
ATOM 547 O O . PHE A 1 72 ? 1.826 -14.366 -10.414 1.00 90.94 72 PHE A O 1
ATOM 554 N N . PRO A 1 73 ? 2.230 -15.716 -12.179 1.00 88.50 73 PRO A N 1
ATOM 555 C CA . PRO A 1 73 ? 3.540 -16.160 -11.709 1.00 88.50 73 PRO A CA 1
ATOM 556 C C . PRO A 1 73 ? 4.560 -15.029 -11.526 1.00 88.50 73 PRO A C 1
ATOM 558 O O . PRO A 1 73 ? 5.436 -15.155 -10.679 1.00 88.50 73 PRO A O 1
ATOM 561 N N . SER A 1 74 ? 4.418 -13.902 -12.230 1.00 86.62 74 SER A N 1
ATOM 562 C CA . SER A 1 74 ? 5.246 -12.696 -12.042 1.00 86.62 74 SER A CA 1
ATOM 563 C C . SER A 1 74 ? 5.117 -12.056 -10.659 1.00 86.62 74 SER A C 1
ATOM 565 O O . SER A 1 74 ? 5.948 -11.247 -10.251 1.00 86.62 74 SER A O 1
ATOM 567 N N . LEU A 1 75 ? 4.078 -12.417 -9.903 1.00 87.31 75 LEU A N 1
ATOM 568 C CA . LEU A 1 75 ? 3.896 -11.998 -8.516 1.00 87.31 75 LEU A CA 1
ATOM 569 C C . LEU A 1 75 ? 4.554 -12.948 -7.510 1.00 87.31 75 LEU A C 1
ATOM 571 O O . LEU A 1 75 ? 4.461 -12.695 -6.303 1.00 87.31 75 LEU A O 1
ATOM 575 N N . LYS A 1 76 ? 5.155 -14.048 -7.976 1.00 85.56 76 LYS A N 1
ATOM 576 C CA . LYS A 1 76 ? 5.881 -14.994 -7.133 1.00 85.56 76 LYS A CA 1
ATOM 577 C C . LYS A 1 76 ? 7.110 -14.314 -6.543 1.00 85.56 76 LYS A C 1
ATOM 579 O O . LYS A 1 76 ? 7.812 -13.571 -7.220 1.00 85.56 76 LYS A O 1
ATOM 584 N N . ASP A 1 77 ? 7.378 -14.600 -5.277 1.00 78.00 77 ASP A N 1
ATOM 585 C CA . ASP A 1 77 ? 8.656 -14.237 -4.678 1.00 78.00 77 ASP A CA 1
ATOM 586 C C . ASP A 1 77 ? 9.723 -15.236 -5.136 1.00 78.00 77 ASP A C 1
ATOM 588 O O . ASP A 1 77 ? 9.672 -16.413 -4.770 1.00 78.00 77 ASP A O 1
ATOM 592 N N . GLU A 1 78 ? 10.666 -14.784 -5.962 1.00 71.38 78 GLU A N 1
ATOM 593 C CA . GLU A 1 78 ? 11.782 -15.609 -6.442 1.00 71.38 78 GLU A CA 1
ATOM 594 C C . GLU A 1 78 ? 12.672 -16.104 -5.291 1.00 71.38 78 GLU A C 1
ATOM 596 O O . GLU A 1 78 ? 13.306 -17.153 -5.409 1.00 71.38 78 GLU A O 1
ATOM 601 N N . LEU A 1 79 ? 12.672 -15.399 -4.152 1.00 70.31 79 LEU A N 1
ATOM 602 C CA . LEU A 1 79 ? 13.441 -15.764 -2.962 1.00 70.31 79 LEU A CA 1
ATOM 603 C C . LEU A 1 79 ? 12.733 -16.815 -2.085 1.00 70.31 79 LEU A C 1
ATOM 605 O O . LEU A 1 79 ? 13.376 -17.418 -1.225 1.00 70.31 79 LEU A O 1
ATOM 609 N N . ASP A 1 80 ? 11.433 -17.070 -2.287 1.00 71.38 80 ASP A N 1
ATOM 610 C CA . ASP A 1 80 ? 10.690 -18.108 -1.561 1.00 71.38 80 ASP A CA 1
ATOM 611 C C . ASP A 1 80 ? 10.682 -19.425 -2.348 1.00 71.38 80 ASP A C 1
ATOM 613 O O . ASP A 1 80 ? 9.771 -19.729 -3.126 1.00 71.38 80 ASP A O 1
ATOM 617 N N . THR A 1 81 ? 11.692 -20.253 -2.088 1.00 61.72 81 THR A N 1
ATOM 618 C CA . THR A 1 81 ? 11.855 -21.580 -2.703 1.00 61.72 81 THR A CA 1
ATOM 619 C C . THR A 1 81 ? 10.758 -22.576 -2.299 1.00 61.72 81 THR A C 1
ATOM 621 O O . THR A 1 81 ? 10.577 -23.588 -2.969 1.00 61.72 81 THR A O 1
ATOM 624 N N . SER A 1 82 ? 10.024 -22.327 -1.207 1.00 67.88 82 SER A N 1
ATOM 625 C CA . SER A 1 82 ? 9.138 -23.333 -0.604 1.00 67.88 82 SER A CA 1
ATOM 626 C C . SER A 1 82 ? 7.705 -23.291 -1.131 1.00 67.88 82 SER A C 1
ATOM 628 O O . SER A 1 82 ? 7.085 -24.335 -1.327 1.00 67.88 82 SER A O 1
ATOM 630 N N . SER A 1 83 ? 7.162 -22.092 -1.338 1.00 72.94 83 SER A N 1
ATOM 631 C CA . SER A 1 83 ? 5.732 -21.921 -1.612 1.00 72.94 83 SER A CA 1
ATOM 632 C C . SER A 1 83 ? 5.429 -20.859 -2.667 1.00 72.94 83 SER A C 1
ATOM 634 O O . SER A 1 83 ? 4.374 -20.903 -3.296 1.00 72.94 83 SER A O 1
ATOM 636 N N . GLY A 1 84 ? 6.350 -19.918 -2.894 1.00 80.19 84 GLY A N 1
ATOM 637 C CA . GLY A 1 84 ? 6.218 -18.827 -3.859 1.00 80.19 84 GLY A CA 1
ATOM 638 C C . GLY A 1 84 ? 5.210 -17.737 -3.478 1.00 80.19 84 GLY A C 1
ATOM 639 O O . GLY A 1 84 ? 5.239 -16.654 -4.058 1.00 80.19 84 GLY A O 1
ATOM 640 N N . PHE A 1 85 ? 4.330 -17.994 -2.504 1.00 85.88 85 PHE A N 1
ATOM 641 C CA . PHE A 1 85 ? 3.317 -17.051 -2.029 1.00 85.88 85 PHE A CA 1
ATOM 642 C C . PHE A 1 85 ? 3.642 -16.440 -0.658 1.00 85.88 85 PHE A C 1
ATOM 644 O O . PHE A 1 85 ? 2.838 -15.652 -0.152 1.00 85.88 85 PHE A O 1
ATOM 651 N N . GLY A 1 86 ? 4.804 -16.742 -0.062 1.00 86.75 86 GLY A N 1
ATOM 652 C CA . GLY A 1 86 ? 5.189 -16.259 1.270 1.00 86.75 86 GLY A CA 1
ATOM 653 C C . GLY A 1 86 ? 5.153 -14.732 1.415 1.00 86.75 86 GLY A C 1
ATOM 654 O O . GLY A 1 86 ? 4.690 -14.222 2.441 1.00 86.75 86 GLY A O 1
ATOM 655 N N . TYR A 1 87 ? 5.529 -14.004 0.356 1.00 88.69 87 TYR A N 1
ATOM 656 C CA . TYR A 1 87 ? 5.419 -12.541 0.260 1.00 88.69 87 TYR A CA 1
ATOM 657 C C . TYR A 1 87 ? 3.978 -12.030 0.448 1.00 88.69 87 TYR A C 1
ATOM 659 O O . TYR A 1 87 ? 3.727 -11.017 1.114 1.00 88.69 87 TYR A O 1
ATOM 667 N N . TRP A 1 88 ? 3.001 -12.759 -0.091 1.00 91.62 88 TRP A N 1
ATOM 668 C CA . TRP A 1 88 ? 1.582 -12.413 -0.021 1.00 91.62 88 TRP A CA 1
ATOM 669 C C . TRP A 1 88 ? 0.959 -12.824 1.308 1.00 91.62 88 TRP A C 1
ATOM 671 O O . TRP A 1 88 ? 0.235 -12.027 1.920 1.00 91.62 88 TRP A O 1
ATOM 681 N N . PHE A 1 89 ? 1.260 -14.038 1.772 1.00 92.50 89 PHE A N 1
ATOM 682 C CA . PHE A 1 89 ? 0.786 -14.546 3.051 1.00 92.50 89 PHE A CA 1
ATOM 683 C C . PHE A 1 89 ? 1.673 -15.664 3.604 1.00 92.50 89 PHE A C 1
ATOM 685 O O . PHE A 1 89 ? 1.895 -16.681 2.954 1.00 92.50 89 PHE A O 1
ATOM 692 N N . THR A 1 90 ? 2.071 -15.521 4.866 1.00 91.12 90 THR A N 1
ATOM 693 C CA . THR A 1 90 ? 2.734 -16.571 5.640 1.00 91.12 90 THR A CA 1
ATOM 694 C C . THR A 1 90 ? 1.932 -16.836 6.919 1.00 91.12 90 THR A C 1
ATOM 696 O O . THR A 1 90 ? 1.726 -15.913 7.716 1.00 91.12 90 THR A O 1
ATOM 699 N N . PRO A 1 91 ? 1.461 -18.077 7.154 1.00 89.56 91 PRO A N 1
ATOM 700 C CA . PRO A 1 91 ? 0.717 -18.412 8.361 1.00 89.56 91 PRO A CA 1
ATOM 701 C C . PRO A 1 91 ? 1.601 -18.287 9.608 1.00 89.56 91 PRO A C 1
ATOM 703 O O . PRO A 1 91 ? 2.790 -18.605 9.584 1.00 89.56 91 PRO A O 1
ATOM 706 N N . GLY A 1 92 ? 1.008 -17.858 10.723 1.00 87.62 92 GLY A N 1
ATOM 707 C CA . GLY A 1 92 ? 1.711 -17.795 12.004 1.00 87.62 92 GLY A CA 1
ATOM 708 C C . GLY A 1 92 ? 2.064 -19.197 12.506 1.00 87.62 92 GLY A C 1
ATOM 709 O O . GLY A 1 92 ? 1.210 -20.082 12.527 1.00 87.62 92 GLY A O 1
ATOM 710 N N . ARG A 1 93 ? 3.316 -19.409 12.919 1.00 85.94 93 ARG A N 1
ATOM 711 C CA . ARG A 1 93 ? 3.793 -20.653 13.550 1.00 85.94 93 ARG A CA 1
ATOM 712 C C . ARG A 1 93 ? 4.604 -20.324 14.797 1.00 85.94 93 ARG A C 1
ATOM 714 O O . ARG A 1 93 ? 5.224 -19.266 14.864 1.00 85.94 93 ARG A O 1
ATOM 721 N N . ASN A 1 94 ? 4.631 -21.235 15.770 1.00 80.00 94 ASN A N 1
ATOM 722 C CA . ASN A 1 94 ? 5.500 -21.158 16.954 1.00 80.00 94 ASN A CA 1
ATOM 723 C C . ASN A 1 94 ? 5.443 -19.795 17.671 1.00 80.00 94 ASN A C 1
ATOM 725 O O . ASN A 1 94 ? 6.463 -19.135 17.855 1.00 80.00 94 ASN A O 1
ATOM 729 N N . ARG A 1 95 ? 4.231 -19.353 18.038 1.00 81.69 95 ARG A N 1
ATOM 730 C CA . ARG A 1 95 ? 3.950 -18.052 18.688 1.00 81.69 95 ARG A CA 1
ATOM 731 C C . ARG A 1 95 ? 4.309 -16.806 17.865 1.00 81.69 95 ARG A C 1
ATOM 733 O O . ARG A 1 95 ? 4.170 -15.694 18.369 1.00 81.69 95 ARG A O 1
ATOM 740 N N . ARG A 1 96 ? 4.716 -16.951 16.601 1.00 86.50 96 ARG A N 1
ATOM 741 C CA . ARG A 1 96 ? 4.875 -15.819 15.681 1.00 86.50 96 ARG A CA 1
ATOM 742 C C . ARG A 1 96 ? 3.531 -15.489 15.026 1.00 86.50 96 ARG A C 1
ATOM 744 O O . ARG A 1 96 ? 2.814 -16.409 14.625 1.00 86.50 96 ARG A O 1
ATOM 751 N N . PRO A 1 97 ? 3.174 -14.200 14.903 1.00 87.69 97 PRO A N 1
ATOM 752 C CA . PRO A 1 97 ? 1.969 -13.804 14.188 1.00 87.69 97 PRO A CA 1
ATOM 753 C C . PRO A 1 97 ? 2.094 -14.139 12.696 1.00 87.69 97 PRO A C 1
ATOM 755 O O . PRO A 1 97 ? 3.199 -14.229 12.165 1.00 87.69 97 PRO A O 1
ATOM 758 N N . ALA A 1 98 ? 0.958 -14.279 12.010 1.00 91.38 98 ALA A N 1
ATOM 759 C CA . ALA A 1 98 ? 0.943 -14.371 10.551 1.00 91.38 98 ALA A CA 1
ATOM 760 C C . ALA A 1 98 ? 1.537 -13.099 9.917 1.00 91.38 98 ALA A C 1
ATOM 762 O O . ALA A 1 98 ? 1.415 -11.997 10.468 1.00 91.38 98 ALA A O 1
ATOM 763 N N . THR A 1 99 ? 2.179 -13.240 8.764 1.00 90.69 99 THR A N 1
ATOM 764 C CA . THR A 1 99 ? 2.843 -12.149 8.035 1.00 90.69 99 THR A CA 1
ATOM 765 C C . THR A 1 99 ? 2.465 -12.177 6.551 1.00 90.69 99 THR A C 1
ATOM 767 O O . THR A 1 99 ? 1.635 -12.981 6.123 1.00 90.69 99 THR A O 1
ATOM 770 N N . GLY A 1 100 ? 3.018 -11.248 5.772 1.00 91.81 100 GLY A N 1
ATOM 771 C CA . GLY A 1 100 ? 2.688 -11.052 4.361 1.00 91.81 100 GLY A CA 1
ATOM 772 C C . GLY A 1 100 ? 1.782 -9.845 4.131 1.00 91.81 100 GLY A C 1
ATOM 773 O O . GLY A 1 100 ? 1.138 -9.325 5.050 1.00 91.81 100 GLY A O 1
ATOM 774 N N . ILE A 1 101 ? 1.757 -9.377 2.886 1.00 92.62 101 ILE A N 1
ATOM 775 C CA . ILE A 1 101 ? 1.092 -8.123 2.513 1.00 92.62 101 ILE A CA 1
ATOM 776 C C . ILE A 1 101 ? -0.416 -8.153 2.784 1.00 92.62 101 ILE A C 1
ATOM 778 O O . ILE A 1 101 ? -0.977 -7.153 3.248 1.00 92.62 101 ILE A O 1
ATOM 782 N N . LEU A 1 102 ? -1.074 -9.290 2.543 1.00 93.75 102 LEU A N 1
ATOM 783 C CA . LEU A 1 102 ? -2.511 -9.430 2.787 1.00 93.75 102 LEU A CA 1
ATOM 784 C C . LEU A 1 102 ? -2.836 -9.328 4.284 1.00 93.75 102 LEU A C 1
ATOM 786 O O . LEU A 1 102 ? -3.751 -8.597 4.672 1.00 93.75 102 LEU A O 1
ATOM 790 N N . GLU A 1 103 ? -2.059 -10.003 5.140 1.00 95.00 103 GLU A N 1
ATOM 791 C CA . GLU A 1 103 ? -2.260 -9.944 6.594 1.00 95.00 103 GLU A CA 1
ATOM 792 C C . GLU A 1 103 ? -1.950 -8.550 7.146 1.00 95.00 103 GLU A C 1
ATOM 794 O O . GLU A 1 103 ? -2.707 -8.029 7.967 1.00 95.00 103 GLU A O 1
ATOM 799 N N . GLU A 1 104 ? -0.883 -7.907 6.670 1.00 93.94 104 GLU A N 1
ATOM 800 C CA . GLU A 1 104 ? -0.523 -6.560 7.109 1.00 93.94 104 GLU A CA 1
ATOM 801 C C . GLU A 1 104 ? -1.605 -5.539 6.743 1.00 93.94 104 GLU A C 1
ATOM 803 O O . GLU A 1 104 ? -2.002 -4.699 7.560 1.00 93.94 104 GLU A O 1
ATOM 808 N N . ARG A 1 105 ? -2.163 -5.634 5.532 1.00 94.19 105 ARG A N 1
ATOM 809 C CA . ARG A 1 105 ? -3.277 -4.776 5.131 1.00 94.19 105 ARG A CA 1
ATOM 810 C C . ARG A 1 105 ? -4.520 -5.029 5.986 1.00 94.19 105 ARG A C 1
ATOM 812 O O . ARG A 1 105 ? -5.113 -4.055 6.454 1.00 94.19 105 ARG A O 1
ATOM 819 N N . LEU A 1 106 ? -4.884 -6.287 6.240 1.00 93.94 106 LEU A N 1
ATOM 820 C CA . LEU A 1 106 ? -6.004 -6.645 7.120 1.00 93.94 106 LEU A CA 1
ATOM 821 C C . LEU A 1 106 ? -5.818 -6.085 8.537 1.00 93.94 106 LEU A C 1
ATOM 823 O O . LEU A 1 106 ? -6.734 -5.456 9.072 1.00 93.94 106 LEU A O 1
ATOM 827 N N . ARG A 1 107 ? -4.629 -6.236 9.135 1.00 92.50 107 ARG A N 1
ATOM 828 C CA . ARG A 1 107 ? -4.302 -5.644 10.445 1.00 92.50 107 ARG A CA 1
ATOM 829 C C . ARG A 1 107 ? -4.513 -4.136 10.453 1.00 92.50 107 ARG A C 1
ATOM 831 O O . ARG A 1 107 ? -5.137 -3.610 11.376 1.00 92.50 107 ARG A O 1
ATOM 838 N N . ASN A 1 108 ? -4.042 -3.446 9.418 1.00 91.81 108 ASN A N 1
ATOM 839 C CA . ASN A 1 108 ? -4.193 -2.001 9.294 1.00 91.81 108 ASN A CA 1
ATOM 840 C C . ASN A 1 108 ? -5.657 -1.570 9.158 1.00 91.81 108 ASN A C 1
ATOM 842 O O . ASN A 1 108 ? -6.052 -0.577 9.772 1.00 91.81 108 ASN A O 1
ATOM 846 N N . VAL A 1 109 ? -6.474 -2.314 8.408 1.00 90.75 109 VAL A N 1
ATOM 847 C CA . VAL A 1 109 ? -7.917 -2.051 8.313 1.00 90.75 109 VAL A CA 1
ATOM 848 C C . VAL A 1 109 ? -8.594 -2.267 9.668 1.00 90.75 109 VAL A C 1
ATOM 850 O O . VAL A 1 109 ? -9.244 -1.349 10.166 1.00 90.75 109 VAL A O 1
ATOM 853 N N . ARG A 1 110 ? -8.359 -3.403 10.340 1.00 89.94 110 ARG A N 1
ATOM 854 C CA . ARG A 1 110 ? -8.899 -3.676 11.690 1.00 89.94 110 ARG A CA 1
ATOM 855 C C . ARG A 1 110 ? -8.497 -2.601 12.700 1.00 89.94 110 ARG A C 1
ATOM 857 O O . ARG A 1 110 ? -9.324 -2.141 13.484 1.00 89.94 110 ARG A O 1
ATOM 864 N N . LYS A 1 111 ? -7.233 -2.164 12.672 1.00 88.75 111 LYS A N 1
ATOM 865 C CA . LYS A 1 111 ? -6.719 -1.092 13.539 1.00 88.75 111 LYS A CA 1
ATOM 866 C C . LYS A 1 111 ? -7.431 0.237 13.287 1.00 88.75 111 LYS A C 1
ATOM 868 O O . LYS A 1 111 ? -7.625 0.992 14.233 1.00 88.75 111 LYS A O 1
ATOM 873 N N . ARG A 1 112 ? -7.814 0.534 12.040 1.00 86.19 112 ARG A N 1
ATOM 874 C CA . ARG A 1 112 ? -8.601 1.731 11.699 1.00 86.19 112 ARG A CA 1
ATOM 875 C C . ARG A 1 112 ? -10.047 1.615 12.177 1.00 86.19 112 ARG A C 1
ATOM 877 O O . ARG A 1 112 ? -10.532 2.582 12.741 1.00 86.19 112 ARG A O 1
ATOM 884 N N . MET A 1 113 ? -10.680 0.450 12.026 1.00 81.88 113 MET A N 1
ATOM 885 C CA . MET A 1 113 ? -12.061 0.219 12.481 1.00 81.88 113 MET A CA 1
ATOM 886 C C . MET A 1 113 ? -12.207 0.257 14.009 1.00 81.88 113 MET A C 1
ATOM 888 O O . MET A 1 113 ? -13.227 0.691 14.521 1.00 81.88 113 MET A O 1
ATOM 892 N N . ARG A 1 114 ? -11.179 -0.182 14.750 1.00 81.00 114 ARG A N 1
ATOM 893 C CA . ARG A 1 114 ? -11.156 -0.150 16.225 1.00 81.00 114 ARG A CA 1
ATOM 894 C C . ARG A 1 114 ? -10.984 1.244 16.817 1.00 81.00 114 ARG A C 1
ATOM 896 O O . ARG A 1 114 ? -11.247 1.431 18.001 1.00 81.00 114 ARG A O 1
ATOM 903 N N . LYS A 1 115 ? -10.489 2.209 16.042 1.00 72.88 115 LYS A N 1
ATOM 904 C CA . LYS A 1 115 ? -10.468 3.593 16.506 1.00 72.88 115 LYS A CA 1
ATOM 905 C C . LYS A 1 115 ? -11.912 4.091 16.440 1.00 72.88 115 LYS A C 1
ATOM 907 O O . LYS A 1 115 ? -12.497 3.969 15.364 1.00 72.88 115 LYS A O 1
ATOM 912 N N . PRO A 1 116 ? -12.481 4.657 17.524 1.00 56.31 116 PRO A N 1
ATOM 913 C CA . PRO A 1 116 ? -13.745 5.369 17.398 1.00 56.31 116 PRO A CA 1
ATOM 914 C C . PRO A 1 116 ? -13.562 6.372 16.267 1.00 56.31 116 PRO A C 1
ATOM 916 O O . PRO A 1 116 ? -12.497 6.998 16.181 1.00 56.31 116 PRO A O 1
ATOM 919 N N . ALA A 1 117 ? -14.535 6.438 15.361 1.00 56.00 117 ALA A N 1
ATOM 920 C CA . ALA A 1 117 ? -14.526 7.360 14.242 1.00 56.00 117 ALA A CA 1
ATOM 921 C C . ALA A 1 117 ? -14.395 8.783 14.799 1.00 56.00 117 ALA A C 1
ATOM 923 O O . ALA A 1 117 ? -15.383 9.451 15.077 1.00 56.00 117 ALA A O 1
ATOM 924 N N . ARG A 1 118 ? -13.160 9.256 15.003 1.00 50.12 118 ARG A N 1
ATOM 925 C CA . ARG A 1 118 ? -12.866 10.672 15.164 1.00 50.12 118 ARG A CA 1
ATOM 926 C C . ARG A 1 118 ? -13.126 11.271 13.795 1.00 50.12 118 ARG A C 1
ATOM 928 O O . ARG A 1 118 ? -12.246 11.292 12.943 1.00 50.12 118 ARG A O 1
ATOM 935 N N . SER A 1 119 ? -14.404 11.577 13.597 1.00 43.72 119 SER A N 1
ATOM 936 C CA . SER A 1 119 ? -14.964 12.589 12.727 1.00 43.72 119 SER A CA 1
ATOM 937 C C . SER A 1 119 ? -14.156 12.829 11.450 1.00 43.72 119 SER A C 1
ATOM 939 O O . SER A 1 119 ? -13.285 13.691 11.396 1.00 43.72 119 SER A O 1
ATOM 941 N N . ARG A 1 120 ? -14.495 12.108 10.374 1.00 44.75 120 ARG A N 1
ATOM 942 C CA . ARG A 1 120 ? -14.518 12.771 9.064 1.00 44.75 120 ARG A CA 1
ATOM 943 C C . ARG A 1 120 ? -15.781 13.628 9.052 1.00 44.75 120 ARG A C 1
ATOM 945 O O . ARG A 1 120 ? -16.780 13.210 8.483 1.00 44.75 120 ARG A O 1
ATOM 952 N N . SER A 1 121 ? -15.761 14.759 9.749 1.00 37.56 121 SER A N 1
ATOM 953 C CA . SER A 1 121 ? -16.778 15.788 9.565 1.00 37.56 121 SER A CA 1
ATOM 954 C C . SER A 1 121 ? -16.130 16.950 8.842 1.00 37.56 121 SER A C 1
ATOM 956 O O . SER A 1 121 ? -15.477 17.810 9.427 1.00 37.56 121 SER A O 1
ATOM 958 N N . THR A 1 122 ? -16.286 16.915 7.527 1.00 45.47 122 THR A N 1
ATOM 959 C CA . THR A 1 122 ? -16.452 18.115 6.728 1.00 45.47 122 THR A CA 1
ATOM 960 C C . THR A 1 122 ? -17.776 18.724 7.181 1.00 45.47 122 THR A C 1
ATOM 962 O O . THR A 1 122 ? -18.815 18.208 6.788 1.00 45.47 122 THR A O 1
ATOM 965 N N . GLN A 1 123 ? -17.756 19.735 8.053 1.00 39.19 123 GLN A N 1
ATOM 966 C CA . GLN A 1 123 ? -18.741 20.825 8.098 1.00 39.19 123 GLN A CA 1
ATOM 967 C C . GLN A 1 123 ? -18.450 21.797 9.246 1.00 39.19 123 GLN A C 1
ATOM 969 O O . GLN A 1 123 ? -17.963 21.441 10.316 1.00 39.19 123 GLN A O 1
ATOM 974 N N . GLN A 1 124 ? -18.706 23.052 8.912 1.00 42.88 124 GLN A N 1
ATOM 975 C CA . GLN A 1 124 ? -18.405 24.290 9.606 1.00 42.88 124 GLN A CA 1
ATOM 976 C C . GLN A 1 124 ? -19.218 24.462 10.900 1.00 42.88 124 GLN A C 1
ATOM 978 O O . GLN A 1 124 ? -20.398 24.129 10.917 1.00 42.88 124 GLN A O 1
ATOM 983 N N . THR A 1 125 ? -18.581 25.081 11.905 1.00 32.62 125 THR A N 1
ATOM 984 C CA . THR A 1 125 ? -19.045 26.108 12.882 1.00 32.62 125 THR A CA 1
ATOM 985 C C . THR A 1 125 ? -18.655 25.839 14.357 1.00 32.62 125 THR A C 1
ATOM 987 O O . THR A 1 125 ? -18.704 24.694 14.802 1.00 32.62 125 THR A O 1
ATOM 990 N N . PRO A 1 126 ? -18.209 26.878 15.109 1.00 56.38 126 PRO A N 1
ATOM 991 C CA . PRO A 1 126 ? -17.829 26.819 16.537 1.00 56.38 126 PRO A CA 1
ATOM 992 C C . PRO A 1 126 ? -19.083 26.999 17.442 1.00 56.38 126 PRO A C 1
ATOM 994 O O . PRO A 1 126 ? -20.108 27.390 16.881 1.00 56.38 126 PRO A O 1
ATOM 997 N N . PRO A 1 127 ? -19.077 26.804 18.793 1.00 48.81 127 PRO A N 1
ATOM 998 C CA . PRO A 1 127 ? -17.967 27.082 19.718 1.00 48.81 127 PRO A CA 1
ATOM 999 C C . PRO A 1 127 ? -17.829 26.182 20.984 1.00 48.81 127 PRO A C 1
ATOM 1001 O O . PRO A 1 127 ? -18.619 25.289 21.259 1.00 48.81 127 PRO A O 1
ATOM 1004 N N . GLN A 1 128 ? -16.811 26.544 21.778 1.00 35.41 128 GLN A N 1
ATOM 1005 C CA . GLN A 1 128 ? -16.674 26.417 23.239 1.00 35.41 128 GLN A CA 1
ATOM 1006 C C . GLN A 1 128 ? -16.220 25.094 23.890 1.00 35.41 128 GLN A C 1
ATOM 1008 O O . GLN A 1 128 ? -16.955 24.130 24.061 1.00 35.41 128 GLN A O 1
ATOM 1013 N N . SER A 1 129 ? -14.966 25.171 24.363 1.00 45.72 129 SER A N 1
ATOM 1014 C CA . SER A 1 129 ? -14.460 24.689 25.657 1.00 45.72 129 SER A CA 1
ATOM 1015 C C . SER A 1 129 ? -14.884 23.295 26.117 1.00 45.72 129 SER A C 1
ATOM 1017 O O . SER A 1 129 ? -15.903 23.118 26.777 1.00 45.72 129 SER A O 1
ATOM 1019 N N . SER A 1 130 ? -13.996 22.325 25.920 1.00 35.12 130 SER A N 1
ATOM 1020 C CA . SER A 1 130 ? -13.601 21.409 26.997 1.00 35.12 130 SER A CA 1
ATOM 1021 C C . SER A 1 130 ? -12.376 20.604 26.575 1.00 35.12 130 SER A C 1
ATOM 1023 O O . SER A 1 130 ? -12.312 19.989 25.510 1.00 35.12 130 SER A O 1
ATOM 1025 N N . GLU A 1 131 ? -11.360 20.676 27.422 1.00 47.75 131 GLU A N 1
ATOM 1026 C CA . GLU A 1 131 ? -10.107 19.950 27.325 1.00 47.75 131 GLU A CA 1
ATOM 1027 C C . GLU A 1 131 ? -10.357 18.442 27.422 1.00 47.75 131 GLU A C 1
ATOM 1029 O O . GLU A 1 131 ? -10.813 17.960 28.453 1.00 47.75 131 GLU A O 1
ATOM 1034 N N . ALA A 1 132 ? -10.024 17.674 26.379 1.00 39.44 132 ALA A N 1
ATOM 1035 C CA . ALA A 1 132 ? -9.715 16.250 26.527 1.00 39.44 132 ALA A CA 1
ATOM 1036 C C . ALA A 1 132 ? -9.024 15.662 25.283 1.00 39.44 132 ALA A C 1
ATOM 1038 O O . ALA A 1 132 ? -9.645 15.275 24.293 1.00 39.44 132 ALA A O 1
ATOM 1039 N N . GLY A 1 133 ? -7.702 15.497 25.377 1.00 45.03 133 GLY A N 1
ATOM 1040 C CA . GLY A 1 133 ? -7.030 14.308 24.848 1.00 45.03 133 GLY A CA 1
ATOM 1041 C C . GLY A 1 133 ? -6.943 14.150 23.326 1.00 45.03 133 GLY A C 1
ATOM 1042 O O . GLY A 1 133 ? -7.273 13.091 22.779 1.00 45.03 133 GLY A O 1
ATOM 1043 N N . THR A 1 134 ? -6.395 15.140 22.622 1.00 41.00 134 THR A N 1
ATOM 1044 C CA . THR A 1 134 ? -5.735 14.870 21.335 1.00 41.00 134 THR A CA 1
ATOM 1045 C C . THR A 1 134 ? -4.256 14.663 21.609 1.00 41.00 134 THR A C 1
ATOM 1047 O O . THR A 1 134 ? -3.605 15.562 22.130 1.00 41.00 134 THR A O 1
ATOM 1050 N N . ARG A 1 135 ? -3.711 13.489 21.253 1.00 45.41 135 ARG A N 1
ATOM 1051 C CA . ARG A 1 135 ? -2.265 13.321 21.047 1.00 45.41 135 ARG A CA 1
ATOM 1052 C C . ARG A 1 135 ? -1.860 14.260 19.908 1.00 45.41 135 ARG A C 1
ATOM 1054 O O . ARG A 1 135 ? -1.788 13.837 18.757 1.00 45.41 135 ARG A O 1
ATOM 1061 N N . ARG A 1 136 ? -1.691 15.546 20.221 1.00 45.47 136 ARG A N 1
ATOM 1062 C CA . ARG A 1 136 ? -0.922 16.480 19.412 1.00 45.47 136 ARG A CA 1
ATOM 1063 C C . ARG A 1 136 ? 0.475 15.876 19.390 1.00 45.47 136 ARG A C 1
ATOM 1065 O O . ARG A 1 136 ? 1.057 15.652 20.448 1.00 45.47 136 ARG A O 1
ATOM 1072 N N . THR A 1 137 ? 0.977 15.530 18.209 1.00 51.78 137 THR A N 1
ATOM 1073 C CA . THR A 1 137 ? 2.427 15.513 18.013 1.00 51.78 137 THR A CA 1
ATOM 1074 C C . THR A 1 137 ? 2.912 16.844 18.565 1.00 51.78 137 THR A C 1
ATOM 1076 O O . THR A 1 137 ? 2.410 17.882 18.129 1.00 51.78 137 THR A O 1
ATOM 1079 N N . PHE A 1 138 ? 3.716 16.789 19.624 1.00 54.03 138 PHE A N 1
ATOM 1080 C CA . PHE A 1 138 ? 4.151 17.968 20.355 1.00 54.03 138 PHE A CA 1
ATOM 1081 C C . PHE A 1 138 ? 4.832 18.880 19.338 1.00 54.03 138 PHE A C 1
ATOM 1083 O O . PHE A 1 138 ? 5.839 18.496 18.754 1.00 54.03 138 PHE A O 1
ATOM 1090 N N . ILE A 1 139 ? 4.203 20.009 19.017 1.00 60.28 139 ILE A N 1
ATOM 1091 C CA . ILE A 1 139 ? 4.855 21.031 18.210 1.00 60.28 139 ILE A CA 1
ATOM 1092 C C . ILE A 1 139 ? 5.783 21.718 19.207 1.00 60.28 139 ILE A C 1
ATOM 1094 O O . ILE A 1 139 ? 5.265 22.187 20.226 1.00 60.28 139 ILE A O 1
ATOM 1098 N N . PRO A 1 140 ? 7.106 21.731 18.982 1.00 65.19 140 PRO A N 1
ATOM 1099 C CA . PRO A 1 140 ? 8.004 22.523 19.805 1.00 65.19 140 PRO A CA 1
ATOM 1100 C C . PRO A 1 140 ? 7.503 23.967 19.888 1.00 65.19 140 PRO A C 1
ATOM 1102 O O . PRO A 1 140 ? 6.878 24.465 18.947 1.00 65.19 140 PRO A O 1
ATOM 1105 N N . GLU A 1 141 ? 7.742 24.625 21.017 1.00 60.16 141 GLU A N 1
ATOM 1106 C CA . GLU A 1 141 ? 7.441 26.048 21.147 1.00 60.16 141 GLU A CA 1
ATOM 1107 C C . GLU A 1 141 ? 8.233 26.827 20.090 1.00 60.16 141 GLU A C 1
ATOM 1109 O O . GLU A 1 141 ? 9.393 26.515 19.808 1.00 60.16 141 GLU A O 1
ATOM 1114 N N . CYS A 1 142 ? 7.575 27.784 19.434 1.00 65.88 142 CYS A N 1
ATOM 1115 C CA . CYS A 1 142 ? 8.199 28.556 18.368 1.00 65.88 142 CYS A CA 1
ATOM 1116 C C . CYS A 1 142 ? 9.355 29.367 18.957 1.00 65.88 142 CYS A C 1
ATOM 1118 O O . CYS A 1 142 ? 9.164 30.117 19.909 1.00 65.88 142 CYS A O 1
ATOM 1120 N N . THR A 1 143 ? 10.551 29.221 18.390 1.00 71.81 143 THR A N 1
ATOM 1121 C CA . THR A 1 143 ? 11.766 29.904 18.863 1.00 71.81 143 THR A CA 1
ATOM 1122 C C . THR A 1 143 ? 11.784 31.393 18.517 1.00 71.81 143 THR A C 1
ATOM 1124 O O . THR A 1 143 ? 12.605 32.141 19.044 1.00 71.81 143 THR A O 1
ATOM 1127 N N . ILE A 1 144 ? 10.878 31.830 17.640 1.00 81.56 144 ILE A N 1
ATOM 1128 C CA . ILE A 1 144 ? 10.752 33.206 17.163 1.00 81.56 144 ILE A CA 1
ATOM 1129 C C . ILE A 1 144 ? 9.322 33.722 17.344 1.00 81.56 144 ILE A C 1
ATOM 1131 O O . ILE A 1 144 ? 8.370 32.940 17.391 1.00 81.56 144 ILE A O 1
ATOM 1135 N N . SER A 1 145 ? 9.165 35.047 17.412 1.00 85.06 145 SER A N 1
ATOM 1136 C CA . SER A 1 145 ? 7.840 35.673 17.465 1.00 85.06 145 SER A CA 1
ATOM 1137 C C . SER A 1 145 ? 7.052 35.433 16.171 1.00 85.06 145 SER A C 1
ATOM 1139 O O . SER A 1 145 ? 7.622 35.170 15.107 1.00 85.06 145 SER A O 1
ATOM 1141 N N . GLU A 1 146 ? 5.727 35.542 16.248 1.00 80.94 146 GLU A N 1
ATOM 1142 C CA . GLU A 1 146 ? 4.844 35.351 15.095 1.00 80.94 146 GLU A CA 1
ATOM 1143 C C . GLU A 1 146 ? 5.109 36.390 13.994 1.00 80.94 146 GLU A C 1
ATOM 1145 O O . GLU A 1 146 ? 5.174 36.045 12.814 1.00 80.94 146 GLU A O 1
ATOM 1150 N N . GLU A 1 147 ? 5.381 37.641 14.368 1.00 86.69 147 GLU A N 1
ATOM 1151 C CA . GLU A 1 147 ? 5.721 38.723 13.438 1.00 86.69 147 GLU A CA 1
ATOM 1152 C C . GLU A 1 147 ? 7.017 38.414 12.686 1.00 86.69 147 GLU A C 1
ATOM 1154 O O . GLU A 1 147 ? 7.099 38.600 11.468 1.00 86.69 147 GLU A O 1
ATOM 1159 N N . ARG A 1 148 ? 8.026 37.890 13.394 1.00 87.06 148 ARG A N 1
ATOM 1160 C CA . ARG A 1 148 ? 9.289 37.474 12.781 1.00 87.06 148 ARG A CA 1
ATOM 1161 C C . ARG A 1 148 ? 9.073 36.309 11.821 1.00 87.06 148 ARG A C 1
ATOM 1163 O O . ARG A 1 148 ? 9.657 36.301 10.739 1.00 87.06 148 ARG A O 1
ATOM 1170 N N . ALA A 1 149 ? 8.213 35.358 12.180 1.00 89.19 149 ALA A N 1
ATOM 1171 C CA . ALA A 1 149 ? 7.915 34.214 11.330 1.00 89.19 149 ALA A CA 1
ATOM 1172 C C . ALA A 1 149 ? 7.221 34.636 10.027 1.00 89.19 149 ALA A C 1
ATOM 1174 O O . ALA A 1 149 ? 7.577 34.146 8.953 1.00 89.19 149 ALA A O 1
ATOM 1175 N N . ILE A 1 150 ? 6.293 35.594 10.107 1.00 89.12 150 ILE A N 1
ATOM 1176 C CA . ILE A 1 150 ? 5.624 36.181 8.941 1.00 89.12 150 ILE A CA 1
ATOM 1177 C C . ILE A 1 150 ? 6.638 36.888 8.032 1.00 89.12 150 ILE A C 1
ATOM 1179 O O . ILE A 1 150 ? 6.611 36.671 6.821 1.00 89.12 150 ILE A O 1
ATOM 1183 N N . GLN A 1 151 ? 7.564 37.672 8.595 1.00 91.12 151 GLN A N 1
ATOM 1184 C CA . GLN A 1 151 ? 8.614 38.352 7.826 1.00 91.12 151 GLN A CA 1
ATOM 1185 C C . GLN A 1 151 ? 9.539 37.364 7.103 1.00 91.12 151 GLN A C 1
ATOM 1187 O O . GLN A 1 151 ? 9.778 37.502 5.904 1.00 91.12 151 GLN A O 1
ATOM 1192 N N . CYS A 1 152 ? 10.037 36.347 7.813 1.00 91.94 152 CYS A N 1
ATOM 1193 C CA . CYS A 1 152 ? 10.901 35.317 7.235 1.00 91.94 152 CYS A CA 1
ATOM 1194 C C . CYS A 1 152 ? 10.177 34.524 6.140 1.00 91.94 152 CYS A C 1
ATOM 1196 O O . CYS A 1 152 ? 10.753 34.289 5.078 1.00 91.94 152 CYS A O 1
ATOM 1198 N N . LYS A 1 153 ? 8.906 34.162 6.358 1.00 93.56 153 LYS A N 1
ATOM 1199 C CA . LYS A 1 153 ? 8.070 33.509 5.342 1.00 93.56 153 LYS A CA 1
ATOM 1200 C C . LYS A 1 153 ? 7.946 34.373 4.090 1.00 93.56 153 LYS A C 1
ATOM 1202 O O . LYS A 1 153 ? 8.172 33.883 2.990 1.00 93.56 153 LYS A O 1
ATOM 1207 N N . GLU A 1 154 ? 7.586 35.643 4.248 1.00 93.88 154 GLU A N 1
ATOM 1208 C CA . GLU A 1 154 ? 7.368 36.536 3.108 1.00 93.88 154 GLU A CA 1
ATOM 1209 C C . GLU A 1 154 ? 8.651 36.749 2.297 1.00 93.88 154 GLU A C 1
ATOM 1211 O O . GLU A 1 154 ? 8.623 36.774 1.064 1.00 93.88 154 GLU A O 1
ATOM 1216 N N . TRP A 1 155 ? 9.796 36.808 2.980 1.00 95.19 155 TRP A N 1
ATOM 1217 C CA . TRP A 1 155 ? 11.102 36.839 2.331 1.00 95.19 155 TRP A CA 1
ATOM 1218 C C . TRP A 1 155 ? 11.372 35.552 1.536 1.00 95.19 155 TRP A C 1
ATOM 1220 O O . TRP A 1 155 ? 11.731 35.632 0.361 1.00 95.19 155 TRP A O 1
ATOM 1230 N N . LEU A 1 156 ? 11.129 34.379 2.133 1.00 95.00 156 LEU A N 1
ATOM 1231 C CA . LEU A 1 156 ? 11.294 33.060 1.499 1.00 95.00 156 LEU A CA 1
ATOM 1232 C C . LEU A 1 156 ? 10.376 32.843 0.284 1.00 95.00 156 LEU A C 1
ATOM 1234 O O . LEU A 1 156 ? 10.666 31.993 -0.553 1.00 95.00 156 LEU A O 1
ATOM 1238 N N . LYS A 1 157 ? 9.275 33.592 0.158 1.00 94.12 157 LYS A N 1
ATOM 1239 C CA . LYS A 1 157 ? 8.413 33.535 -1.036 1.00 94.12 157 LYS A CA 1
ATOM 1240 C C . LYS A 1 157 ? 9.050 34.193 -2.258 1.00 94.12 157 LYS A C 1
ATOM 1242 O O . LYS A 1 157 ? 8.755 33.794 -3.382 1.00 94.12 157 LYS A O 1
ATOM 1247 N N . HIS A 1 158 ? 9.917 35.177 -2.043 1.00 92.50 158 HIS A N 1
ATOM 1248 C CA . HIS A 1 158 ? 10.454 36.028 -3.106 1.00 92.50 158 HIS A CA 1
ATOM 1249 C C . HIS A 1 158 ? 11.963 35.870 -3.322 1.00 92.50 158 HIS A C 1
ATOM 1251 O O . HIS A 1 158 ? 12.489 36.387 -4.305 1.00 92.50 158 HIS A O 1
ATOM 1257 N N . ASN A 1 159 ? 12.666 35.162 -2.435 1.00 90.81 159 ASN A N 1
ATOM 1258 C CA . ASN A 1 159 ? 14.123 35.077 -2.447 1.00 90.81 159 ASN A CA 1
ATOM 1259 C C . ASN A 1 159 ? 14.588 33.629 -2.294 1.00 90.81 159 ASN A C 1
ATOM 1261 O O . ASN A 1 159 ? 14.213 32.947 -1.347 1.00 90.81 159 ASN A O 1
ATOM 1265 N N . SER A 1 160 ? 15.464 33.188 -3.197 1.00 89.06 160 SER A N 1
ATOM 1266 C CA . SER A 1 160 ? 16.046 31.840 -3.193 1.00 89.06 160 SER A CA 1
ATOM 1267 C C . SER A 1 160 ? 17.556 31.827 -2.939 1.00 89.06 160 SER A C 1
ATOM 1269 O O . SER A 1 160 ? 18.179 30.773 -3.061 1.00 89.06 160 SER A O 1
ATOM 1271 N N . GLN A 1 161 ? 18.156 32.988 -2.658 1.00 87.94 161 GLN A N 1
ATOM 1272 C CA . GLN A 1 161 ? 19.583 33.182 -2.392 1.00 87.94 161 GLN A CA 1
ATOM 1273 C C . GLN A 1 161 ? 19.783 34.343 -1.401 1.00 87.94 161 GLN A C 1
ATOM 1275 O O . GLN A 1 161 ? 18.981 35.279 -1.418 1.00 87.94 161 GLN A O 1
ATOM 1280 N N . PRO A 1 162 ? 20.852 34.324 -0.582 1.00 92.62 162 PRO A N 1
ATOM 1281 C CA . PRO A 1 162 ? 21.863 33.265 -0.477 1.00 92.62 162 PRO A CA 1
ATOM 1282 C C . PRO A 1 162 ? 21.330 32.012 0.240 1.00 92.62 162 PRO A C 1
ATOM 1284 O O . PRO A 1 162 ? 20.478 32.113 1.122 1.00 92.62 162 PRO A O 1
ATOM 1287 N N . LEU A 1 163 ? 21.838 30.824 -0.122 1.00 88.31 163 LEU A N 1
ATOM 1288 C CA . LEU A 1 163 ? 21.379 29.542 0.449 1.00 88.31 163 LEU A CA 1
ATOM 1289 C C . LEU A 1 163 ? 21.469 29.487 1.977 1.00 88.31 163 LEU A C 1
ATOM 1291 O O . LEU A 1 163 ? 20.555 28.983 2.616 1.00 88.31 163 LEU A O 1
ATOM 1295 N N . THR A 1 164 ? 22.517 30.064 2.561 1.00 90.69 164 THR A N 1
ATOM 1296 C CA . THR A 1 164 ? 22.702 30.125 4.018 1.00 90.69 164 THR A CA 1
ATOM 1297 C C . THR A 1 164 ? 21.557 30.854 4.723 1.00 90.69 164 THR A C 1
ATOM 1299 O O . THR A 1 164 ? 21.115 30.446 5.793 1.00 90.69 164 THR A O 1
ATOM 1302 N N . GLN A 1 165 ? 21.0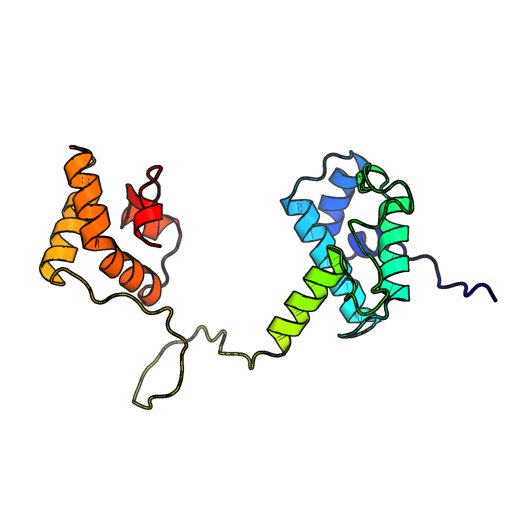33 31.919 4.111 1.00 92.25 165 GLN A N 1
ATOM 1303 C CA . GLN A 1 165 ? 19.906 32.674 4.654 1.00 92.25 165 GLN A CA 1
ATOM 1304 C C . GLN A 1 165 ? 18.576 31.947 4.434 1.00 92.25 165 GLN A C 1
ATOM 1306 O O . GLN A 1 165 ? 17.726 31.962 5.322 1.00 92.25 165 GLN A O 1
ATOM 1311 N N . VAL A 1 166 ? 18.414 31.268 3.291 1.00 92.19 166 VAL A N 1
ATOM 1312 C CA . VAL A 1 166 ? 17.259 30.393 3.036 1.00 92.19 166 VAL A CA 1
ATOM 1313 C C . VAL A 1 166 ? 17.202 29.278 4.078 1.00 92.19 166 VAL A C 1
ATOM 1315 O O . VAL A 1 166 ? 16.154 29.069 4.678 1.00 92.19 166 VAL A O 1
ATOM 1318 N N . GLU A 1 167 ? 18.322 28.604 4.340 1.00 92.56 167 GLU A N 1
ATOM 1319 C CA . GLU A 1 167 ? 18.429 27.555 5.358 1.00 92.56 167 GLU A CA 1
ATOM 1320 C C . GLU A 1 167 ? 18.065 28.071 6.745 1.00 92.56 167 GLU A C 1
ATOM 1322 O O . GLU A 1 167 ? 17.228 27.466 7.411 1.00 92.56 167 GLU A O 1
ATOM 1327 N N . GLN A 1 168 ? 18.626 29.212 7.152 1.00 92.69 168 GLN A N 1
ATOM 1328 C CA . GLN A 1 168 ? 18.320 29.805 8.451 1.00 92.69 168 GLN A CA 1
ATOM 1329 C C . GLN A 1 168 ? 16.832 30.147 8.582 1.00 92.69 168 GLN A C 1
ATOM 1331 O O . GLN A 1 168 ? 16.198 29.781 9.566 1.00 92.69 168 GLN A O 1
ATOM 1336 N N . TYR A 1 169 ? 16.239 30.810 7.586 1.00 94.38 169 TYR A N 1
ATOM 1337 C CA . TYR A 1 169 ? 14.823 31.184 7.653 1.00 94.38 169 TYR A CA 1
ATOM 1338 C C . TYR A 1 169 ? 13.902 29.970 7.550 1.00 94.38 169 TYR A C 1
ATOM 1340 O O . TYR A 1 169 ? 12.816 29.971 8.140 1.00 94.38 169 TYR A O 1
ATOM 1348 N N . MET A 1 170 ? 14.322 28.923 6.837 1.00 93.94 170 MET A N 1
ATOM 1349 C CA . MET A 1 170 ? 13.614 27.651 6.821 1.00 93.94 170 MET A CA 1
ATOM 1350 C C . MET A 1 170 ? 13.637 26.992 8.205 1.00 93.94 170 MET A C 1
ATOM 1352 O O . MET A 1 170 ? 12.585 26.519 8.637 1.00 93.94 170 MET A O 1
ATOM 1356 N N . GLN A 1 171 ? 14.746 27.048 8.942 1.00 91.44 171 GLN A N 1
ATOM 1357 C CA . GLN A 1 171 ? 14.814 26.526 10.310 1.00 91.44 171 GLN A CA 1
ATOM 1358 C C . GLN A 1 171 ? 13.952 27.365 11.258 1.00 91.44 171 GLN A C 1
ATOM 1360 O O . GLN A 1 171 ? 13.080 26.828 11.943 1.00 91.44 171 GLN A O 1
ATOM 1365 N N . ASP A 1 172 ? 14.126 28.687 11.227 1.00 90.31 172 ASP A N 1
ATOM 1366 C CA . ASP A 1 172 ? 13.418 29.637 12.091 1.00 90.31 172 ASP A CA 1
ATOM 1367 C C . ASP A 1 172 ? 11.893 29.511 11.953 1.00 90.31 172 ASP A C 1
ATOM 1369 O O . ASP A 1 172 ? 11.152 29.603 12.931 1.00 90.31 172 ASP A O 1
ATOM 1373 N N . THR A 1 173 ? 11.401 29.272 10.732 1.00 92.56 173 THR A N 1
ATOM 1374 C CA . THR A 1 173 ? 9.959 29.195 10.457 1.00 92.56 173 THR A CA 1
ATOM 1375 C C . THR A 1 173 ? 9.385 27.777 10.473 1.00 92.56 173 THR A C 1
ATOM 1377 O O . THR A 1 173 ? 8.185 27.629 10.243 1.00 92.56 173 THR A O 1
ATOM 1380 N N . ALA A 1 174 ? 10.165 26.734 10.787 1.00 91.56 174 ALA A N 1
ATOM 1381 C CA . ALA A 1 174 ? 9.703 25.338 10.758 1.00 91.56 174 ALA A CA 1
ATOM 1382 C C . ALA A 1 174 ? 8.454 25.103 11.628 1.00 91.56 174 ALA A C 1
ATOM 1384 O O . ALA A 1 174 ? 7.448 24.550 11.173 1.00 91.56 174 ALA A O 1
ATOM 1385 N N . VAL A 1 175 ? 8.458 25.618 12.862 1.00 88.88 175 VAL A N 1
ATOM 1386 C CA . VAL A 1 175 ? 7.312 25.516 13.782 1.00 88.88 175 VAL A CA 1
ATOM 1387 C C . VAL A 1 175 ? 6.087 26.262 13.243 1.00 88.88 175 VAL A C 1
ATOM 1389 O O . VAL A 1 175 ? 4.977 25.714 13.232 1.00 88.88 175 VAL A O 1
ATOM 1392 N N . TYR A 1 176 ? 6.286 27.489 12.754 1.00 89.12 176 TYR A N 1
ATOM 1393 C CA . TYR A 1 176 ? 5.229 28.323 12.180 1.00 89.12 176 TYR A CA 1
ATOM 1394 C C . TYR A 1 176 ? 4.590 27.669 10.947 1.00 89.12 176 TYR A C 1
ATOM 1396 O O . TYR A 1 176 ? 3.361 27.596 10.849 1.00 89.12 176 TYR A O 1
ATOM 1404 N N . ARG A 1 177 ? 5.404 27.132 10.028 1.00 90.94 177 ARG A N 1
ATOM 1405 C CA . ARG A 1 177 ? 4.925 26.397 8.849 1.00 90.94 177 ARG A CA 1
ATOM 1406 C C . ARG A 1 177 ? 4.122 25.178 9.262 1.00 90.94 177 ARG A C 1
ATOM 1408 O O . ARG A 1 177 ? 2.998 24.998 8.801 1.00 90.94 177 ARG A O 1
ATOM 1415 N N . ALA A 1 178 ? 4.651 24.372 10.179 1.00 88.50 178 ALA A N 1
ATOM 1416 C CA . ALA A 1 178 ? 3.986 23.161 10.628 1.00 88.50 178 ALA A CA 1
ATOM 1417 C C . ALA A 1 178 ? 2.630 23.468 11.297 1.00 88.50 178 ALA A C 1
ATOM 1419 O O . ALA A 1 178 ? 1.660 22.735 11.087 1.00 88.50 178 ALA A O 1
ATOM 1420 N N . LYS A 1 179 ? 2.531 24.550 12.087 1.00 87.56 179 LYS A N 1
ATOM 1421 C CA . LYS A 1 179 ? 1.256 25.050 12.635 1.00 87.56 179 LYS A CA 1
ATOM 1422 C C . LYS A 1 179 ? 0.301 25.471 11.509 1.00 87.56 179 LYS A C 1
ATOM 1424 O O . LYS A 1 179 ? -0.807 24.945 11.433 1.00 87.56 179 LYS A O 1
ATOM 1429 N N . SER A 1 180 ? 0.774 26.306 10.584 1.0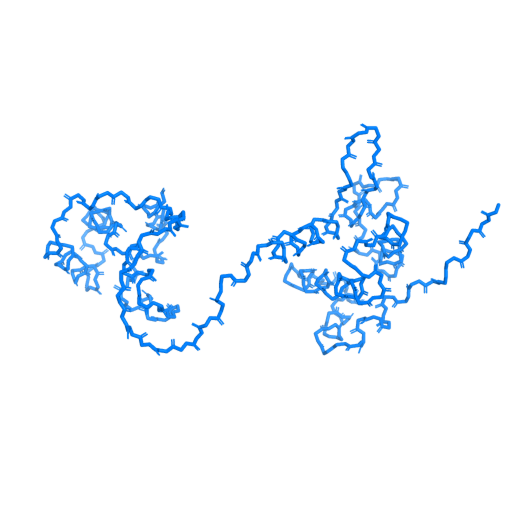0 86.62 180 SER A N 1
ATOM 1430 C CA . SER A 1 180 ? -0.010 26.826 9.455 1.00 86.62 180 SER A CA 1
ATOM 1431 C C . SER A 1 180 ? -0.576 25.718 8.558 1.00 86.62 180 SER A C 1
ATOM 1433 O O . SER A 1 180 ? -1.749 25.760 8.189 1.00 86.62 180 SER A O 1
ATOM 1435 N N . LEU A 1 181 ? 0.219 24.687 8.254 1.00 88.56 181 LEU A N 1
ATOM 1436 C CA . LEU A 1 181 ? -0.202 23.540 7.440 1.00 88.56 181 LEU A CA 1
ATOM 1437 C C . LEU A 1 181 ? -1.304 22.709 8.111 1.00 88.56 181 LEU A C 1
ATOM 1439 O O . LEU A 1 181 ? -2.161 22.149 7.428 1.00 88.56 181 LEU A O 1
ATOM 1443 N N . ARG A 1 182 ? -1.293 22.620 9.446 1.00 85.38 182 ARG A N 1
ATOM 1444 C CA . ARG A 1 182 ? -2.304 21.876 10.212 1.00 85.38 182 ARG A CA 1
ATOM 1445 C C . ARG A 1 182 ? -3.623 22.630 10.343 1.00 85.38 182 ARG A C 1
ATOM 1447 O O . ARG A 1 182 ? -4.665 21.985 10.401 1.00 85.38 182 ARG A O 1
ATOM 1454 N N . GLU A 1 183 ? -3.574 23.956 10.415 1.00 84.56 183 GLU A N 1
ATOM 1455 C CA . GLU A 1 183 ? -4.750 24.797 10.665 1.00 84.56 183 GLU A CA 1
ATOM 1456 C C . GLU A 1 183 ? -5.532 25.120 9.386 1.00 84.56 183 GLU A C 1
ATOM 1458 O O . GLU A 1 183 ? -6.759 25.142 9.417 1.00 84.56 183 GLU A O 1
ATOM 1463 N N . ASN A 1 184 ? -4.848 25.313 8.254 1.00 79.88 184 ASN A N 1
ATOM 1464 C CA . ASN A 1 184 ? -5.479 25.892 7.065 1.00 79.88 184 ASN A CA 1
ATOM 1465 C C . ASN A 1 184 ? -5.915 24.883 5.985 1.00 79.88 184 ASN A C 1
ATOM 1467 O O . ASN A 1 184 ? -6.535 25.283 5.002 1.00 79.88 184 ASN A O 1
ATOM 1471 N N . GLY A 1 185 ? -5.612 23.587 6.136 1.00 79.12 185 GLY A N 1
ATOM 1472 C CA . GLY A 1 185 ? -6.117 22.536 5.236 1.00 79.12 185 GLY A CA 1
ATOM 1473 C C . GLY A 1 185 ? -5.762 22.725 3.753 1.00 79.12 185 GLY A C 1
ATOM 1474 O O . GLY A 1 185 ? -6.594 22.453 2.891 1.00 79.12 185 GLY A O 1
ATOM 1475 N N . TRP A 1 186 ? -4.556 23.216 3.457 1.00 84.81 186 TRP A N 1
ATOM 1476 C CA . TRP A 1 186 ? -4.133 23.554 2.095 1.00 84.81 186 TRP A CA 1
ATOM 1477 C C . TRP A 1 186 ? -3.990 22.343 1.171 1.00 84.81 186 TRP A C 1
ATOM 1479 O O . TRP A 1 186 ? -3.606 21.247 1.588 1.00 84.81 186 TRP A O 1
ATOM 1489 N N . ASP A 1 187 ? -4.244 22.575 -0.116 1.00 90.62 187 ASP A N 1
ATOM 1490 C CA . ASP A 1 187 ? -3.879 21.652 -1.181 1.00 90.62 187 ASP A CA 1
ATOM 1491 C C . ASP A 1 187 ? -2.390 21.792 -1.555 1.00 90.62 187 ASP A C 1
ATOM 1493 O O . ASP A 1 187 ? -1.684 22.709 -1.132 1.00 90.62 187 ASP A O 1
ATOM 1497 N N . ILE A 1 188 ? -1.878 20.853 -2.355 1.00 89.56 188 ILE A N 1
ATOM 1498 C CA . ILE A 1 188 ? -0.450 20.819 -2.717 1.00 89.56 188 ILE A CA 1
ATOM 1499 C C . ILE A 1 188 ? -0.032 22.099 -3.458 1.00 89.56 188 ILE A C 1
ATOM 1501 O O . ILE A 1 188 ? 1.089 22.576 -3.279 1.00 89.56 188 ILE A O 1
ATOM 1505 N N . GLN A 1 189 ? -0.923 22.662 -4.280 1.00 90.88 189 GLN A N 1
ATOM 1506 C CA . GLN A 1 189 ? -0.639 23.876 -5.037 1.00 90.88 189 GLN A CA 1
ATOM 1507 C C . GLN A 1 189 ? -0.527 25.099 -4.118 1.00 90.88 189 GLN A C 1
ATOM 1509 O O . GLN A 1 189 ? 0.440 25.851 -4.245 1.00 90.88 189 GLN A O 1
ATOM 1514 N N . GLY A 1 190 ? -1.444 25.263 -3.164 1.00 91.00 190 GLY A N 1
ATOM 1515 C CA . GLY A 1 190 ? -1.401 26.321 -2.157 1.00 91.00 190 GLY A CA 1
ATOM 1516 C C . GLY A 1 190 ? -0.162 26.220 -1.271 1.00 91.00 190 GLY A C 1
ATOM 1517 O O . GLY A 1 190 ? 0.527 27.216 -1.069 1.00 91.00 190 GLY A O 1
ATOM 1518 N N . ILE A 1 191 ? 0.210 25.006 -0.844 1.00 92.25 191 ILE A N 1
ATOM 1519 C CA . ILE A 1 191 ? 1.459 24.777 -0.092 1.00 92.25 191 ILE A CA 1
ATOM 1520 C C . ILE A 1 191 ? 2.675 25.211 -0.908 1.00 92.25 191 ILE A C 1
ATOM 1522 O O . ILE A 1 191 ? 3.572 25.856 -0.375 1.00 92.25 191 ILE A O 1
ATOM 1526 N N . ARG A 1 192 ? 2.715 24.885 -2.202 1.00 92.12 192 ARG A N 1
ATOM 1527 C CA . ARG A 1 192 ? 3.832 25.264 -3.073 1.00 92.12 192 ARG A CA 1
ATOM 1528 C C . ARG A 1 192 ? 3.932 26.774 -3.285 1.00 92.12 192 ARG A C 1
ATOM 1530 O O . ARG A 1 192 ? 5.040 27.281 -3.408 1.00 92.12 192 ARG A O 1
ATOM 1537 N N . GLN A 1 193 ? 2.805 27.477 -3.353 1.00 91.00 193 GLN A N 1
ATOM 1538 C CA . GLN A 1 193 ? 2.789 28.934 -3.493 1.00 91.00 193 GLN A CA 1
ATOM 1539 C C . GLN A 1 193 ? 3.214 29.636 -2.201 1.00 91.00 193 GLN A C 1
ATOM 1541 O O . GLN A 1 193 ? 3.921 30.640 -2.242 1.00 91.00 193 GLN A O 1
ATOM 1546 N N . GLU A 1 194 ? 2.793 29.104 -1.058 1.00 92.12 194 GLU A N 1
ATOM 1547 C CA . GLU A 1 194 ? 3.008 29.749 0.234 1.00 92.12 194 GLU A CA 1
ATOM 1548 C C . GLU A 1 194 ? 4.349 29.370 0.877 1.00 92.12 194 GLU A C 1
ATOM 1550 O O . GLU A 1 194 ? 4.972 30.199 1.537 1.00 92.12 194 GLU A O 1
ATOM 1555 N N . PHE A 1 195 ? 4.834 28.149 0.634 1.00 93.94 195 PHE A N 1
ATOM 1556 C CA . PHE A 1 195 ? 6.105 27.617 1.132 1.00 93.94 195 PHE A CA 1
ATOM 1557 C C . PHE A 1 195 ? 6.905 26.936 0.002 1.00 93.94 195 PHE A C 1
ATOM 1559 O O . PHE A 1 195 ? 7.099 25.713 0.015 1.00 93.94 195 PHE A O 1
ATOM 1566 N N . PRO A 1 196 ? 7.40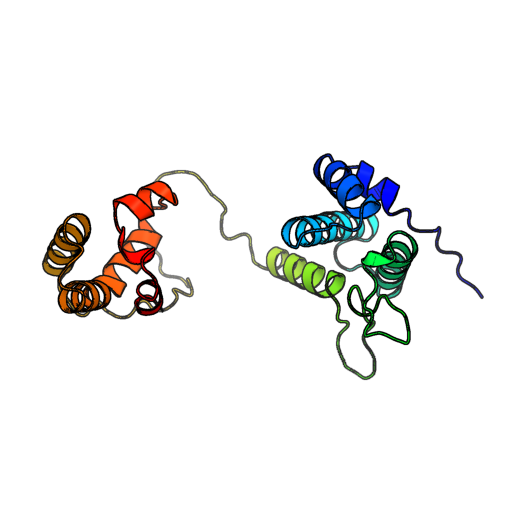6 27.699 -0.987 1.00 93.00 196 PRO A N 1
ATOM 1567 C CA . PRO A 1 196 ? 8.070 27.137 -2.168 1.00 93.00 196 PRO A CA 1
ATOM 1568 C C . PRO A 1 196 ? 9.283 26.263 -1.820 1.00 93.00 196 PRO A C 1
ATOM 1570 O O . PRO A 1 196 ? 9.522 25.236 -2.461 1.00 93.00 196 PRO A O 1
ATOM 1573 N N . HIS A 1 197 ? 10.011 26.615 -0.759 1.00 94.38 197 HIS A N 1
ATOM 1574 C CA . HIS A 1 197 ? 11.231 25.924 -0.352 1.00 94.38 197 HIS A CA 1
ATOM 1575 C C . HIS A 1 197 ? 11.017 24.571 0.330 1.00 94.38 197 HIS A C 1
ATOM 1577 O O . HIS A 1 197 ? 11.969 23.802 0.416 1.00 94.38 197 HIS A O 1
ATOM 1583 N N . LEU A 1 198 ? 9.791 24.193 0.714 1.00 93.19 198 LEU A N 1
ATOM 1584 C CA . LEU A 1 198 ? 9.515 22.817 1.163 1.00 93.19 198 LEU A CA 1
ATOM 1585 C C . LEU A 1 198 ? 9.768 21.777 0.059 1.00 93.19 198 LEU A C 1
ATOM 1587 O O . LEU A 1 198 ? 9.992 20.604 0.348 1.00 93.19 198 LEU A O 1
ATOM 1591 N N . PHE A 1 199 ? 9.749 22.204 -1.204 1.00 90.38 199 PHE A N 1
ATOM 1592 C CA . PHE A 1 199 ? 10.044 21.361 -2.362 1.00 90.38 199 PHE A CA 1
ATOM 1593 C C . PHE A 1 199 ? 11.516 21.439 -2.793 1.00 90.38 199 PHE A C 1
ATOM 1595 O O . PHE A 1 199 ? 11.917 20.761 -3.738 1.00 90.38 199 PHE A O 1
ATOM 1602 N N . THR A 1 200 ? 12.331 22.254 -2.118 1.00 89.06 200 THR A N 1
ATOM 1603 C CA . THR A 1 200 ? 13.783 22.267 -2.304 1.00 89.06 200 THR A CA 1
ATOM 1604 C C . THR A 1 200 ? 14.394 21.064 -1.583 1.00 89.06 200 THR A C 1
ATOM 1606 O O . THR A 1 200 ? 14.035 20.751 -0.447 1.00 89.06 200 THR A O 1
ATOM 1609 N N . LEU A 1 201 ? 15.315 20.365 -2.255 1.00 86.12 201 LEU A N 1
ATOM 1610 C CA . LEU A 1 201 ? 15.952 19.158 -1.729 1.00 86.12 201 LEU A CA 1
ATOM 1611 C C . LEU A 1 201 ? 16.585 19.432 -0.353 1.00 86.12 201 LEU A C 1
ATOM 1613 O O . LEU A 1 201 ? 17.323 20.397 -0.189 1.00 86.12 201 LEU A O 1
ATOM 1617 N N . GLY A 1 202 ? 16.278 18.590 0.635 1.00 86.31 202 GLY A N 1
ATOM 1618 C CA . GLY A 1 202 ? 16.825 18.686 1.995 1.00 86.31 202 GLY A CA 1
ATOM 1619 C C . GLY A 1 202 ? 16.113 19.669 2.932 1.00 86.31 202 GLY A C 1
ATOM 1620 O O . GLY A 1 202 ? 16.181 19.480 4.142 1.00 86.31 202 GLY A O 1
ATOM 1621 N N . MET A 1 203 ? 15.360 20.650 2.424 1.00 89.62 203 MET A N 1
ATOM 1622 C CA . MET A 1 203 ? 14.742 21.679 3.276 1.00 89.62 203 MET A CA 1
ATOM 1623 C C . MET A 1 203 ? 13.579 21.152 4.120 1.00 89.62 203 MET A C 1
ATOM 1625 O O . MET A 1 203 ? 13.436 21.532 5.275 1.00 89.62 203 MET A O 1
ATOM 1629 N N . ILE A 1 204 ? 12.790 20.217 3.583 1.00 89.81 204 ILE A N 1
ATOM 1630 C CA . ILE A 1 204 ? 11.676 19.595 4.318 1.00 89.81 204 ILE A CA 1
ATOM 1631 C C . ILE A 1 204 ? 12.135 18.789 5.544 1.00 89.81 204 ILE A C 1
ATOM 1633 O O . ILE A 1 204 ? 11.337 18.521 6.437 1.00 89.81 204 ILE A O 1
ATOM 1637 N N . ALA A 1 205 ? 13.411 18.390 5.605 1.00 87.88 205 ALA A N 1
ATOM 1638 C CA . ALA A 1 205 ? 13.947 17.643 6.740 1.00 87.88 205 ALA A CA 1
ATOM 1639 C C . ALA A 1 205 ? 14.002 18.482 8.027 1.00 87.88 205 ALA A C 1
ATOM 1641 O O . ALA A 1 205 ? 14.050 17.909 9.105 1.00 87.88 205 ALA A O 1
ATOM 1642 N N . GLN A 1 206 ? 13.966 19.813 7.919 1.00 85.00 206 GLN A N 1
ATOM 1643 C CA . GLN A 1 206 ? 13.990 20.729 9.063 1.00 85.00 206 GLN A CA 1
ATOM 1644 C C . GLN A 1 206 ? 12.651 20.784 9.819 1.00 85.00 206 GLN A C 1
ATOM 1646 O O . GLN A 1 206 ? 12.590 21.312 10.926 1.00 85.00 206 GLN A O 1
ATOM 1651 N N . ASP A 1 207 ? 11.575 20.260 9.226 1.00 82.44 207 ASP A N 1
ATOM 1652 C CA . ASP A 1 207 ? 10.228 20.253 9.807 1.00 82.44 207 ASP A CA 1
ATOM 1653 C C . ASP A 1 207 ? 9.946 18.977 10.642 1.00 82.44 207 ASP A C 1
ATOM 1655 O O . ASP A 1 207 ? 8.833 18.828 11.162 1.00 82.44 207 ASP A O 1
ATOM 1659 N N . PHE A 1 208 ? 10.924 18.065 10.766 1.00 78.00 208 PHE A N 1
ATOM 1660 C CA . PHE A 1 208 ? 10.846 16.786 11.494 1.00 78.00 208 PHE A CA 1
ATOM 1661 C C . PHE A 1 208 ? 11.885 16.689 12.611 1.00 78.00 208 PHE A C 1
ATOM 1663 O O . PHE A 1 208 ? 11.535 16.076 13.647 1.00 78.00 208 PHE A O 1
#

Radius of gyration: 24.44 Å; chains: 1; bounding box: 42×74×47 Å

Organism: Champsocephalus gunnari (NCBI:txid52237)

Secondary structure (DSSP, 8-state):
----PPP--HHHHHHTSHHHHHHHHHHHTT---HHHHHHHHHHHHHHHHHHH-SS--HHHHHHHHHHHHHH-GGGS-TT-TTTS-TTT-B---TTPPPBSHHHHHHHHHHHHHTS-----------------------PPPPSS-HHHHHHHHHHHHH----HHHHHHHHHHTHHHHHHHHHHH---HHHHHHH-GGGGSTTGGGGG-

Foldseek 3Di:
DPPCPDQDDLLVLLVVDPLSVVLVVCLVVLNRDPVSVVVSLVSLLVVQCVPQNLDRDLVVQLSSLLSVCVVRVSQFDPPPPDRSSVQQWDPDDDPRHIDHDNVVVSVVVVVVVPPDPPDPDPDDDDDDDDDDDDPDPDLPDQPDDPVVLVVLQVCQLPDDDDVVSNLVSLLNNLSVLVVCCVPPVDDPVVCCNRRVCCPPPPSVVSND